Protein AF-0000000086526817 (afdb_homodimer)

Structure (mmCIF, N/CA/C/O backbone):
data_AF-0000000086526817-model_v1
#
loop_
_entity.id
_entity.type
_entity.pdbx_description
1 polymer 'Carboxymuconolactone decarboxylase family protein'
#
loop_
_atom_site.group_PDB
_atom_site.id
_atom_site.type_symbol
_atom_site.label_atom_id
_atom_site.label_alt_id
_atom_site.label_comp_id
_atom_site.label_asym_id
_atom_site.label_entity_id
_atom_site.label_seq_id
_atom_site.pdbx_PDB_ins_code
_atom_site.Cartn_x
_atom_site.Cartn_y
_atom_site.Cartn_z
_atom_site.occupancy
_atom_site.B_iso_or_equiv
_atom_site.auth_seq_id
_atom_site.auth_comp_id
_atom_site.auth_asym_id
_atom_site.auth_atom_id
_atom_site.pdbx_PDB_model_num
ATOM 1 N N . MET A 1 1 ? -21.297 15.023 10.656 1 62.31 1 MET A N 1
ATOM 2 C CA . MET A 1 1 ? -20.219 14.641 11.562 1 62.31 1 MET A CA 1
ATOM 3 C C . MET A 1 1 ? -20.406 15.281 12.93 1 62.31 1 MET A C 1
ATOM 5 O O . MET A 1 1 ? -20.609 16.484 13.031 1 62.31 1 MET A O 1
ATOM 9 N N . SER A 1 2 ? -20.422 14.391 13.906 1 74.38 2 SER A N 1
ATOM 10 C CA . SER A 1 2 ? -20.547 14.906 15.266 1 74.38 2 SER A CA 1
ATOM 11 C C . SER A 1 2 ? -19.297 15.688 15.672 1 74.38 2 SER A C 1
ATOM 13 O O . SER A 1 2 ? -18.25 15.57 15.039 1 74.38 2 SER A O 1
ATOM 15 N N . GLU A 1 3 ? -19.422 16.672 16.422 1 74.38 3 GLU A N 1
ATOM 16 C CA . GLU A 1 3 ? -18.297 17.391 17.016 1 74.38 3 GLU A CA 1
ATOM 17 C C . GLU A 1 3 ? -17.219 16.422 17.5 1 74.38 3 GLU A C 1
ATOM 19 O O . GLU A 1 3 ? -16.031 16.703 17.406 1 74.38 3 GLU A O 1
ATOM 24 N N . GLN A 1 4 ? -17.656 15.375 18 1 74.19 4 GLN A N 1
ATOM 25 C CA . GLN A 1 4 ? -16.734 14.367 18.516 1 74.19 4 GLN A CA 1
ATOM 26 C C . GLN A 1 4 ? -15.875 13.773 17.391 1 74.19 4 GLN A C 1
ATOM 28 O O . GLN A 1 4 ? -14.68 13.555 17.578 1 74.19 4 GLN A O 1
ATOM 33 N N . ASP A 1 5 ? -16.547 13.586 16.297 1 77.31 5 ASP A N 1
ATOM 34 C CA . ASP A 1 5 ? -15.828 13.039 15.156 1 77.31 5 ASP A CA 1
ATOM 35 C C . ASP A 1 5 ? -14.758 14.016 14.672 1 77.31 5 ASP A C 1
ATOM 37 O O . ASP A 1 5 ? -13.656 13.602 14.305 1 77.31 5 ASP A O 1
ATOM 41 N N . ARG A 1 6 ? -15.141 15.258 14.836 1 83 6 ARG A N 1
ATOM 42 C CA . ARG A 1 6 ? -14.195 16.297 14.414 1 83 6 ARG A CA 1
ATOM 43 C C . ARG A 1 6 ? -12.977 16.312 15.328 1 83 6 ARG A C 1
ATOM 45 O O . ARG A 1 6 ? -11.844 16.438 14.852 1 83 6 ARG A O 1
ATOM 52 N N . GLU A 1 7 ? -13.211 16.25 16.578 1 86.94 7 GLU A N 1
ATOM 53 C CA . GLU A 1 7 ? -12.117 16.266 17.547 1 86.94 7 GLU A CA 1
ATOM 54 C C . GLU A 1 7 ? -11.234 15.031 17.422 1 86.94 7 GLU A C 1
ATOM 56 O O . GLU A 1 7 ? -10.008 15.125 17.484 1 86.94 7 GLU A O 1
ATOM 61 N N . TYR A 1 8 ? -11.875 13.922 17.219 1 89.44 8 TYR A N 1
ATOM 62 C CA . TYR A 1 8 ? -11.117 12.68 17.062 1 89.44 8 TYR A CA 1
ATOM 63 C C . TYR A 1 8 ? -10.289 12.711 15.781 1 89.44 8 TYR A C 1
ATOM 65 O O . TYR A 1 8 ? -9.148 12.242 15.766 1 89.44 8 TYR A O 1
ATOM 73 N N . GLY A 1 9 ? -10.922 13.32 14.844 1 94 9 GLY A N 1
ATOM 74 C CA . GLY A 1 9 ? -10.211 13.438 13.586 1 94 9 GLY A CA 1
ATOM 75 C C . GLY A 1 9 ? -8.969 14.305 13.672 1 94 9 GLY A C 1
ATOM 76 O O . GLY A 1 9 ? -7.898 13.922 13.195 1 94 9 GLY A O 1
ATOM 77 N N . LYS A 1 10 ? -9.172 15.398 14.305 1 92 10 LYS A N 1
ATOM 78 C CA . LYS A 1 10 ? -8.039 16.297 14.484 1 92 10 LYS A CA 1
ATOM 79 C C . LYS A 1 10 ? -6.934 15.633 15.305 1 92 10 LYS A C 1
ATOM 81 O O . LYS A 1 10 ? -5.75 15.766 14.984 1 92 10 LYS A O 1
ATOM 86 N N . ALA A 1 11 ? -7.254 15 16.375 1 95.12 11 ALA A N 1
ATOM 87 C CA . ALA A 1 11 ? -6.285 14.328 17.25 1 95.12 11 ALA A CA 1
ATOM 88 C C . ALA A 1 11 ? -5.52 13.25 16.484 1 95.12 11 ALA A C 1
ATOM 90 O O . ALA A 1 11 ? -4.301 13.133 16.625 1 95.12 11 ALA A O 1
ATOM 91 N N . ARG A 1 12 ? -6.25 12.484 15.688 1 96.12 12 ARG A N 1
ATOM 92 C CA . ARG A 1 12 ? -5.617 11.438 14.891 1 96.12 12 ARG A CA 1
ATOM 93 C C . ARG A 1 12 ? -4.66 12.039 13.867 1 96.12 12 ARG A C 1
ATOM 95 O O . ARG A 1 12 ? -3.559 11.516 13.664 1 96.12 12 ARG A O 1
ATOM 102 N N . ARG A 1 13 ? -5.156 13.047 13.258 1 96.5 13 ARG A N 1
ATOM 103 C CA . ARG A 1 13 ? -4.312 13.719 12.273 1 96.5 13 ARG A CA 1
ATOM 104 C C . ARG A 1 13 ? -3.012 14.203 12.906 1 96.5 13 ARG A C 1
ATOM 106 O O . ARG A 1 13 ? -1.932 14 12.344 1 96.5 13 ARG A O 1
ATOM 113 N N . ILE A 1 14 ? -3.096 14.781 14.062 1 95.75 14 ILE A N 1
ATOM 114 C CA . ILE A 1 14 ? -1.924 15.273 14.781 1 95.75 14 ILE A CA 1
ATOM 115 C C . ILE A 1 14 ? -1.012 14.102 15.141 1 95.75 14 ILE A C 1
ATOM 117 O O . ILE A 1 14 ? 0.209 14.188 14.992 1 95.75 14 ILE A O 1
ATOM 121 N N . ASP A 1 15 ? -1.6 13.008 15.562 1 96.19 15 ASP A N 1
ATOM 122 C CA . ASP A 1 15 ? -0.825 11.828 15.938 1 96.19 15 ASP A CA 1
ATOM 123 C C . ASP A 1 15 ? -0.029 11.297 14.75 1 96.19 15 ASP A C 1
ATOM 125 O O . ASP A 1 15 ? 1.128 10.898 14.906 1 96.19 15 ASP A O 1
ATOM 129 N N . VAL A 1 16 ? -0.579 11.305 13.633 1 96.06 16 VAL A N 1
ATOM 130 C CA . VAL A 1 16 ? 0.025 10.688 12.453 1 96.06 16 VAL A CA 1
ATOM 131 C C . VAL A 1 16 ? 0.944 11.695 11.766 1 96.06 16 VAL A C 1
ATOM 133 O O . VAL A 1 16 ? 2.098 11.383 11.461 1 96.06 16 VAL A O 1
ATOM 136 N N . MET A 1 17 ? 0.468 12.898 11.578 1 95.38 17 MET A N 1
ATOM 137 C CA . MET A 1 17 ? 1.167 13.828 10.695 1 95.38 17 MET A CA 1
ATOM 138 C C . MET A 1 17 ? 2.08 14.75 11.492 1 95.38 17 MET A C 1
ATOM 140 O O . MET A 1 17 ? 2.947 15.414 10.93 1 95.38 17 MET A O 1
ATOM 144 N N . GLY A 1 18 ? 1.84 14.93 12.844 1 94.5 18 GLY A N 1
ATOM 145 C CA . GLY A 1 18 ? 2.592 15.852 13.688 1 94.5 18 GLY A CA 1
ATOM 146 C C . GLY A 1 18 ? 1.881 17.172 13.906 1 94.5 18 GLY A C 1
ATOM 147 O O . GLY A 1 18 ? 1.261 17.719 12.992 1 94.5 18 GLY A O 1
ATOM 148 N N . GLU A 1 19 ? 2.088 17.641 15.102 1 94.38 19 GLU A N 1
ATOM 149 C CA . GLU A 1 19 ? 1.361 18.828 15.523 1 94.38 19 GLU A CA 1
ATOM 150 C C . GLU A 1 19 ? 1.75 20.047 14.688 1 94.38 19 GLU A C 1
ATOM 152 O O . GLU A 1 19 ? 0.884 20.797 14.227 1 94.38 19 GLU A O 1
ATOM 157 N N . ALA A 1 20 ? 2.988 20.266 14.484 1 92.31 20 ALA A N 1
ATOM 158 C CA . ALA A 1 20 ? 3.469 21.438 13.75 1 92.31 20 ALA A CA 1
ATOM 159 C C . ALA A 1 20 ? 2.938 21.438 12.32 1 92.31 20 ALA A C 1
ATOM 161 O O . ALA A 1 20 ? 2.518 22.484 11.82 1 92.31 20 ALA A O 1
ATOM 162 N N . PHE A 1 21 ? 2.969 20.344 11.75 1 89.81 21 PHE A N 1
ATOM 163 C CA . PHE A 1 21 ? 2.463 20.219 10.391 1 89.81 21 PHE A CA 1
ATOM 164 C C . PHE A 1 21 ? 0.98 20.562 10.328 1 89.81 21 PHE A C 1
ATOM 166 O O . PHE A 1 21 ? 0.551 21.328 9.461 1 89.81 21 PHE A O 1
ATOM 173 N N . VAL A 1 22 ? 0.19 19.969 11.234 1 92.44 22 VAL A N 1
ATOM 174 C CA . VAL A 1 22 ? -1.255 20.172 11.227 1 92.44 22 VAL A CA 1
ATOM 175 C C . VAL A 1 22 ? -1.566 21.656 11.477 1 92.44 22 VAL A C 1
ATOM 177 O O . VAL A 1 22 ? -2.449 22.219 10.836 1 92.44 22 VAL A O 1
ATOM 180 N N . GLU A 1 23 ? -0.875 22.25 12.352 1 91.88 23 GLU A N 1
ATOM 181 C CA . GLU A 1 23 ? -1.064 23.672 12.633 1 91.88 23 GLU A CA 1
ATOM 182 C C . GLU A 1 23 ? -0.807 24.516 11.391 1 91.88 23 GLU A C 1
ATOM 184 O O . GLU A 1 23 ? -1.552 25.469 11.109 1 91.88 23 GLU A O 1
ATOM 189 N N . ARG A 1 24 ? 0.188 24.234 10.75 1 89.75 24 ARG A N 1
ATOM 190 C CA . ARG A 1 24 ? 0.519 24.969 9.531 1 89.75 24 ARG A CA 1
ATOM 191 C C . ARG A 1 24 ? -0.555 24.781 8.469 1 89.75 24 ARG A C 1
ATOM 193 O O . ARG A 1 24 ? -0.912 25.719 7.762 1 89.75 24 ARG A O 1
ATOM 200 N N . ALA A 1 25 ? -0.968 23.547 8.328 1 87.06 25 ALA A N 1
ATOM 201 C CA . ALA A 1 25 ? -1.981 23.219 7.324 1 87.06 25 ALA A CA 1
ATOM 202 C C . ALA A 1 25 ? -3.289 23.953 7.613 1 87.06 25 ALA A C 1
ATOM 204 O O . ALA A 1 25 ? -4.031 24.297 6.688 1 87.06 25 ALA A O 1
ATOM 205 N N . MET A 1 26 ? -3.477 24.188 8.844 1 89.94 26 MET A N 1
ATOM 206 C CA . MET A 1 26 ? -4.754 24.766 9.25 1 89.94 26 MET A CA 1
ATOM 207 C C . MET A 1 26 ? -4.645 26.281 9.383 1 89.94 26 MET A C 1
ATOM 209 O O . MET A 1 26 ? -5.656 26.969 9.453 1 89.94 26 MET A O 1
ATOM 213 N N . ARG A 1 27 ? -3.332 26.516 9.172 1 84.94 27 ARG A N 1
ATOM 214 C CA . ARG A 1 27 ? -3.08 27.938 9.328 1 84.94 27 ARG A CA 1
ATOM 215 C C . ARG A 1 27 ? -3.428 28.703 8.055 1 84.94 27 ARG A C 1
ATOM 217 O O . ARG A 1 27 ? -3.139 28.234 6.949 1 84.94 27 ARG A O 1
ATOM 224 N N . ASP A 1 28 ? -4.211 29.672 8.078 1 85 28 ASP A N 1
ATOM 225 C CA . ASP A 1 28 ? -4.496 30.656 7.035 1 85 28 ASP A CA 1
ATOM 226 C C . ASP A 1 28 ? -5.426 30.078 5.973 1 85 28 ASP A C 1
ATOM 228 O O . ASP A 1 28 ? -5.277 30.359 4.785 1 85 28 ASP A O 1
ATOM 232 N N . LEU A 1 29 ? -6.062 29.141 6.426 1 90.44 29 LEU A N 1
ATOM 233 C CA . LEU A 1 29 ? -7.09 28.656 5.508 1 90.44 29 LEU A CA 1
ATOM 234 C C . LEU A 1 29 ? -7.988 29.797 5.051 1 90.44 29 LEU A C 1
ATOM 236 O O . LEU A 1 29 ? -8.273 30.719 5.824 1 90.44 29 LEU A O 1
ATOM 240 N N . ASP A 1 30 ? -8.336 29.703 3.736 1 93.62 30 ASP A N 1
ATOM 241 C CA . ASP A 1 30 ? -9.281 30.672 3.193 1 93.62 30 ASP A CA 1
ATOM 242 C C . ASP A 1 30 ? -10.539 29.984 2.668 1 93.62 30 ASP A C 1
ATOM 244 O O . ASP A 1 30 ? -10.711 28.781 2.855 1 93.62 30 ASP A O 1
ATOM 248 N N . GLY A 1 31 ? -11.414 30.844 2.107 1 93.88 31 GLY A N 1
ATOM 249 C CA . GLY A 1 31 ? -12.695 30.328 1.665 1 93.88 31 GLY A CA 1
ATOM 250 C C . GLY A 1 31 ? -12.578 29.297 0.564 1 93.88 31 GLY A C 1
ATOM 251 O O . GLY A 1 31 ? -13.508 28.516 0.332 1 93.88 31 GLY A O 1
ATOM 252 N N . PHE A 1 32 ? -11.5 29.359 -0.079 1 95.44 32 PHE A N 1
ATOM 253 C CA . PHE A 1 32 ? -11.273 28.391 -1.145 1 95.44 32 PHE A CA 1
ATOM 254 C C . PHE A 1 32 ? -10.734 27.078 -0.58 1 95.44 32 PHE A C 1
ATOM 256 O O . PHE A 1 32 ? -11.195 26 -0.957 1 95.44 32 PHE A O 1
ATOM 263 N N . SER A 1 33 ? -9.797 27.109 0.318 1 94.19 33 SER A N 1
ATOM 264 C CA . SER A 1 33 ? -9.102 25.922 0.798 1 94.19 33 SER A CA 1
ATOM 265 C C . SER A 1 33 ? -9.797 25.328 2.018 1 94.19 33 SER A C 1
ATOM 267 O O . SER A 1 33 ? -9.656 24.125 2.295 1 94.19 33 SER A O 1
ATOM 269 N N . ARG A 1 34 ? -10.492 25.969 2.701 1 94.62 34 ARG A N 1
ATOM 270 C CA . ARG A 1 34 ? -11.094 25.547 3.963 1 94.62 34 ARG A CA 1
ATOM 271 C C . ARG A 1 34 ? -12.031 24.359 3.752 1 94.62 34 ARG A C 1
ATOM 273 O O . ARG A 1 34 ? -11.992 23.391 4.504 1 94.62 34 ARG A O 1
ATOM 280 N N . PRO A 1 35 ? -12.875 24.422 2.734 1 94.12 35 PRO A N 1
ATOM 281 C CA . PRO A 1 35 ? -13.781 23.297 2.564 1 94.12 35 PRO A CA 1
ATOM 282 C C . PRO A 1 35 ? -13.039 21.969 2.371 1 94.12 35 PRO A C 1
ATOM 284 O O . PRO A 1 35 ? -13.484 20.938 2.863 1 94.12 35 PRO A O 1
ATOM 287 N N . LEU A 1 36 ? -11.93 22 1.661 1 94.69 36 LEU A N 1
ATOM 288 C CA . LEU A 1 36 ? -11.156 20.781 1.46 1 94.69 36 LEU A CA 1
ATOM 289 C C . LEU A 1 36 ? -10.594 20.266 2.781 1 94.69 36 LEU A C 1
ATOM 291 O O . LEU A 1 36 ? -10.711 19.078 3.094 1 94.69 36 LEU A O 1
ATOM 295 N N . GLN A 1 37 ? -9.992 21.094 3.459 1 93.69 37 GLN A N 1
ATOM 296 C CA . GLN A 1 37 ? -9.391 20.688 4.727 1 93.69 37 GLN A CA 1
ATOM 297 C C . GLN A 1 37 ? -10.453 20.172 5.695 1 93.69 37 GLN A C 1
ATOM 299 O O . GLN A 1 37 ? -10.227 19.203 6.418 1 93.69 37 GLN A O 1
ATOM 304 N N . ASN A 1 38 ? -11.586 20.781 5.676 1 92.25 38 ASN A N 1
ATOM 305 C CA . ASN A 1 38 ? -12.703 20.312 6.484 1 92.25 38 ASN A CA 1
ATOM 306 C C . ASN A 1 38 ? -13.141 18.906 6.059 1 92.25 38 ASN A C 1
ATOM 308 O O . ASN A 1 38 ? -13.406 18.047 6.902 1 92.25 38 ASN A O 1
ATOM 312 N N . TRP A 1 39 ? -13.234 18.781 4.848 1 93.06 39 TRP A N 1
ATOM 313 C CA . TRP A 1 39 ? -13.609 17.484 4.305 1 93.06 39 TRP A CA 1
ATOM 314 C C . TRP A 1 39 ? -12.602 16.406 4.703 1 93.06 39 TRP A C 1
ATOM 316 O O . TRP A 1 39 ? -12.984 15.328 5.164 1 93.06 39 TRP A O 1
ATOM 326 N N . LEU A 1 40 ? -11.328 16.656 4.551 1 94.25 40 LEU A N 1
ATOM 327 C CA . LEU A 1 40 ? -10.273 15.719 4.918 1 94.25 40 LEU A CA 1
ATOM 328 C C . LEU A 1 40 ? -10.359 15.367 6.398 1 94.25 40 LEU A C 1
ATOM 330 O O . LEU A 1 40 ? -10.273 14.188 6.766 1 94.25 40 LEU A O 1
ATOM 334 N N . ASN A 1 41 ? -10.5 16.312 7.184 1 92.44 41 ASN A N 1
ATOM 335 C CA . ASN A 1 41 ? -10.578 16.078 8.625 1 92.44 41 ASN A CA 1
ATOM 336 C C . ASN A 1 41 ? -11.742 15.172 8.984 1 92.44 41 ASN A C 1
ATOM 338 O O . ASN A 1 41 ? -11.609 14.281 9.828 1 92.44 41 ASN A O 1
ATOM 342 N N . GLU A 1 42 ? -12.758 15.422 8.32 1 92.06 42 GLU A N 1
ATOM 343 C CA . GLU A 1 42 ? -13.969 14.664 8.633 1 92.06 42 GLU A CA 1
ATOM 344 C C . GLU A 1 42 ? -13.922 13.266 8.023 1 92.06 42 GLU A C 1
ATOM 346 O O . GLU A 1 42 ? -14.18 12.273 8.703 1 92.06 42 GLU A O 1
ATOM 351 N N . HIS A 1 43 ? -13.562 13.188 6.758 1 91.62 43 HIS A N 1
ATOM 352 C CA . HIS A 1 43 ? -13.82 11.961 6.012 1 91.62 43 HIS A CA 1
ATOM 353 C C . HIS A 1 43 ? -12.562 11.109 5.902 1 91.62 43 HIS A C 1
ATOM 355 O O . HIS A 1 43 ? -12.641 9.906 5.637 1 91.62 43 HIS A O 1
ATOM 361 N N . ALA A 1 44 ? -11.438 11.672 6.113 1 95.5 44 ALA A N 1
ATOM 362 C CA . ALA A 1 44 ? -10.211 10.883 6.148 1 95.5 44 ALA A CA 1
ATOM 363 C C . ALA A 1 44 ? -9.773 10.609 7.586 1 95.5 44 ALA A C 1
ATOM 365 O O . ALA A 1 44 ? -9.875 9.477 8.062 1 95.5 44 ALA A O 1
ATOM 366 N N . TRP A 1 45 ? -9.539 11.68 8.281 1 96.5 45 TRP A N 1
ATOM 367 C CA . TRP A 1 45 ? -8.938 11.562 9.602 1 96.5 45 TRP A CA 1
ATOM 368 C C . TRP A 1 45 ? -9.977 11.195 10.648 1 96.5 45 TRP A C 1
ATOM 370 O O . TRP A 1 45 ? -9.68 10.484 11.609 1 96.5 45 TRP A O 1
ATOM 380 N N . GLY A 1 46 ? -11.172 11.609 10.484 1 94.5 46 GLY A N 1
ATOM 381 C CA . GLY A 1 46 ? -12.25 11.32 11.414 1 94.5 46 GLY A CA 1
ATOM 382 C C . GLY A 1 46 ? -13 10.047 11.078 1 94.5 46 GLY A C 1
ATOM 383 O O . GLY A 1 46 ? -13.914 9.648 11.805 1 94.5 46 GLY A O 1
ATOM 384 N N . SER A 1 47 ? -12.648 9.359 9.992 1 93.62 47 SER A N 1
ATOM 385 C CA . SER A 1 47 ? -13.367 8.172 9.547 1 93.62 47 SER A CA 1
ATOM 386 C C . SER A 1 47 ? -12.414 7.008 9.305 1 93.62 47 SER A C 1
ATOM 388 O O . SER A 1 47 ? -12.047 6.289 10.234 1 93.62 47 SER A O 1
ATOM 390 N N . THR A 1 48 ? -11.812 6.914 8.086 1 94.31 48 THR A N 1
ATOM 391 C CA . THR A 1 48 ? -11.031 5.734 7.727 1 94.31 48 THR A CA 1
ATOM 392 C C . THR A 1 48 ? -9.805 5.602 8.625 1 94.31 48 THR A C 1
ATOM 394 O O . THR A 1 48 ? -9.438 4.492 9.016 1 94.31 48 THR A O 1
ATOM 397 N N . TRP A 1 49 ? -9.188 6.621 8.992 1 97.19 49 TRP A N 1
ATOM 398 C CA . TRP A 1 49 ? -7.984 6.594 9.82 1 97.19 49 TRP A CA 1
ATOM 399 C C . TRP A 1 49 ? -8.328 6.227 11.266 1 97.19 49 TRP A C 1
ATOM 401 O O . TRP A 1 49 ? -7.43 5.973 12.07 1 97.19 49 TRP A O 1
ATOM 411 N N . GLN A 1 50 ? -9.609 6.152 11.586 1 95 50 GLN A N 1
ATOM 412 C CA . GLN A 1 50 ? -10.047 5.785 12.93 1 95 50 GLN A CA 1
ATOM 413 C C . GLN A 1 50 ? -10.398 4.301 13.008 1 95 50 GLN A C 1
ATOM 415 O O . GLN A 1 50 ? -10.57 3.752 14.094 1 95 50 GLN A O 1
ATOM 420 N N . ARG A 1 51 ? -10.555 3.729 11.891 1 94.5 51 ARG A N 1
ATOM 421 C CA . ARG A 1 51 ? -11.031 2.35 11.859 1 94.5 51 ARG A CA 1
ATOM 422 C C . ARG A 1 51 ? -9.969 1.39 12.383 1 94.5 51 ARG A C 1
ATOM 424 O O . ARG A 1 51 ? -8.773 1.608 12.18 1 94.5 51 ARG A O 1
ATOM 431 N N . GLY A 1 52 ? -10.477 0.348 12.945 1 94.56 52 GLY A N 1
ATOM 432 C CA . GLY A 1 52 ? -9.594 -0.745 13.32 1 94.56 52 GLY A CA 1
ATOM 433 C C . GLY A 1 52 ? -9.375 -1.751 12.211 1 94.56 52 GLY A C 1
ATOM 434 O O . GLY A 1 52 ? -9.57 -1.435 11.031 1 94.56 52 GLY A O 1
ATOM 435 N N . GLY A 1 53 ? -8.891 -3.01 12.602 1 94.94 53 GLY A N 1
ATOM 436 C CA . GLY A 1 53 ? -8.633 -4.059 11.633 1 94.94 53 GLY A CA 1
ATOM 437 C C . GLY A 1 53 ? -7.176 -4.145 11.219 1 94.94 53 GLY A C 1
ATOM 438 O O . GLY A 1 53 ? -6.652 -5.242 11 1 94.94 53 GLY A O 1
ATOM 439 N N . ILE A 1 54 ? -6.617 -2.947 11.008 1 96.5 54 ILE A N 1
ATOM 440 C CA . ILE A 1 54 ? -5.168 -2.889 10.859 1 96.5 54 ILE A CA 1
ATOM 441 C C . ILE A 1 54 ? -4.594 -1.818 11.781 1 96.5 54 ILE A C 1
ATOM 443 O O . ILE A 1 54 ? -5.262 -0.825 12.078 1 96.5 54 ILE A O 1
ATOM 447 N N . ASP A 1 55 ? -3.408 -2.078 12.273 1 97.69 55 ASP A N 1
ATOM 448 C CA . ASP A 1 55 ? -2.789 -1.097 13.156 1 97.69 55 ASP A CA 1
ATOM 449 C C . ASP A 1 55 ? -2.291 0.113 12.375 1 97.69 55 ASP A C 1
ATOM 451 O O . ASP A 1 55 ? -2.234 0.08 11.141 1 97.69 55 ASP A O 1
ATOM 455 N N . LEU A 1 56 ? -1.905 1.162 13.07 1 98.19 56 LEU A N 1
ATOM 456 C CA . LEU A 1 56 ? -1.544 2.426 12.438 1 98.19 56 LEU A CA 1
ATOM 457 C C . LEU A 1 56 ? -0.263 2.281 11.625 1 98.19 56 LEU A C 1
ATOM 459 O O . LEU A 1 56 ? -0.106 2.928 10.586 1 98.19 56 LEU A O 1
ATOM 463 N N . LYS A 1 57 ? 0.673 1.486 12.117 1 98.56 57 LYS A N 1
ATOM 464 C CA . LYS A 1 57 ? 1.914 1.278 11.375 1 98.56 57 LYS A CA 1
ATOM 465 C C . LYS A 1 57 ? 1.642 0.657 10.008 1 98.56 57 LYS A C 1
ATOM 467 O O . LYS A 1 57 ? 2.111 1.162 8.984 1 98.56 57 LYS A O 1
ATOM 472 N N . THR A 1 58 ? 0.821 -0.406 9.992 1 98.69 58 THR A N 1
ATOM 473 C CA . THR A 1 58 ? 0.475 -1.077 8.742 1 98.69 58 THR A CA 1
ATOM 474 C C . THR A 1 58 ? -0.318 -0.146 7.828 1 98.69 58 THR A C 1
ATOM 476 O O . THR A 1 58 ? -0.075 -0.097 6.621 1 98.69 58 THR A O 1
ATOM 479 N N . ARG A 1 59 ? -1.228 0.601 8.422 1 98.75 59 ARG A N 1
ATOM 480 C CA . ARG A 1 59 ? -2.008 1.549 7.633 1 98.75 59 ARG A CA 1
ATOM 481 C C . ARG A 1 59 ? -1.107 2.588 6.973 1 98.75 59 ARG A C 1
ATOM 483 O O . ARG A 1 59 ? -1.283 2.912 5.797 1 98.75 59 ARG A O 1
ATOM 490 N N . SER A 1 60 ? -0.151 3.08 7.684 1 98.88 60 SER A N 1
ATOM 491 C CA . SER A 1 60 ? 0.786 4.062 7.148 1 98.88 60 SER A CA 1
ATOM 492 C C . SER A 1 60 ? 1.645 3.455 6.043 1 98.88 60 SER A C 1
ATOM 494 O O . SER A 1 60 ? 1.897 4.102 5.02 1 98.88 60 SER A O 1
ATOM 496 N N . LEU A 1 61 ? 2.094 2.227 6.266 1 98.88 61 LEU A N 1
ATOM 497 C CA . LEU A 1 61 ? 2.9 1.573 5.242 1 98.88 61 LEU A CA 1
ATOM 498 C C . LEU A 1 61 ? 2.096 1.378 3.961 1 98.88 61 LEU A C 1
ATOM 500 O O . LEU A 1 61 ? 2.607 1.601 2.861 1 98.88 61 LEU A O 1
ATOM 504 N N . CYS A 1 62 ? 0.849 0.993 4.066 1 98.88 62 CYS A N 1
ATOM 505 C CA . CYS A 1 62 ? -0.025 0.855 2.908 1 98.88 62 CYS A CA 1
ATOM 506 C C . CYS A 1 62 ? -0.243 2.201 2.227 1 98.88 62 CYS A C 1
ATOM 508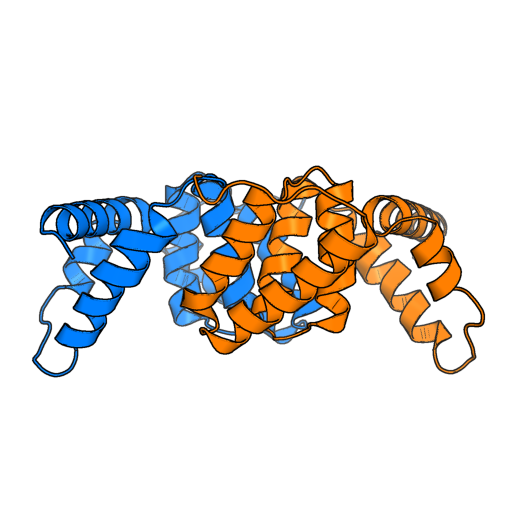 O O . CYS A 1 62 ? -0.318 2.275 1 1 98.88 62 CYS A O 1
ATOM 510 N N . THR A 1 63 ? -0.385 3.271 3.014 1 98.88 63 THR A N 1
ATOM 511 C CA . THR A 1 63 ? -0.523 4.613 2.459 1 98.88 63 THR A CA 1
ATOM 512 C C . THR A 1 63 ? 0.702 4.984 1.628 1 98.88 63 THR A C 1
ATOM 514 O O . THR A 1 63 ? 0.571 5.441 0.49 1 98.88 63 THR A O 1
ATOM 517 N N . CYS A 1 64 ? 1.874 4.703 2.203 1 98.94 64 CYS A N 1
ATOM 518 C CA . CYS A 1 64 ? 3.109 4.984 1.479 1 98.94 64 CYS A CA 1
ATOM 519 C C . CYS A 1 64 ? 3.178 4.18 0.184 1 98.94 64 CYS A C 1
ATOM 521 O O . CYS A 1 64 ? 3.602 4.699 -0.85 1 98.94 64 CYS A O 1
ATOM 523 N N . ALA A 1 65 ? 2.76 2.939 0.266 1 98.94 65 ALA A N 1
ATOM 524 C CA . ALA A 1 65 ? 2.736 2.082 -0.917 1 98.94 65 ALA A CA 1
ATOM 525 C C . ALA A 1 65 ? 1.848 2.678 -2.008 1 98.94 65 ALA A C 1
ATOM 527 O O . ALA A 1 65 ? 2.25 2.756 -3.17 1 98.94 65 ALA A O 1
ATOM 528 N N . MET A 1 66 ? 0.664 3.117 -1.656 1 98.88 66 MET A N 1
ATOM 529 C CA . MET A 1 66 ? -0.267 3.691 -2.625 1 98.88 66 MET A CA 1
ATOM 530 C C . MET A 1 66 ? 0.302 4.969 -3.234 1 98.88 66 MET A C 1
ATOM 532 O O . MET A 1 66 ? 0.252 5.156 -4.449 1 98.88 66 MET A O 1
ATOM 536 N N . LEU A 1 67 ? 0.826 5.809 -2.412 1 98.88 67 LEU A N 1
ATOM 537 C CA . LEU A 1 67 ? 1.32 7.105 -2.869 1 98.88 67 LEU A CA 1
ATOM 538 C C . LEU A 1 67 ? 2.533 6.934 -3.775 1 98.88 67 LEU A C 1
ATOM 540 O O . LEU A 1 67 ? 2.688 7.664 -4.758 1 98.88 67 LEU A O 1
ATOM 544 N N . ALA A 1 68 ? 3.395 5.984 -3.432 1 98.88 68 ALA A N 1
ATOM 545 C CA . ALA A 1 68 ? 4.523 5.676 -4.305 1 98.88 68 ALA A CA 1
ATOM 546 C C . ALA A 1 68 ? 4.047 5.176 -5.668 1 98.88 68 ALA A C 1
ATOM 548 O O . ALA A 1 68 ? 4.523 5.637 -6.707 1 98.88 68 ALA A O 1
ATOM 549 N N . ALA A 1 69 ? 3.131 4.289 -5.641 1 98.75 69 ALA A N 1
ATOM 550 C CA . ALA A 1 69 ? 2.627 3.695 -6.875 1 98.75 69 ALA A CA 1
ATOM 551 C C . ALA A 1 69 ? 1.959 4.746 -7.758 1 98.75 69 ALA A C 1
ATOM 553 O O . ALA A 1 69 ? 2.039 4.68 -8.984 1 98.75 69 ALA A O 1
ATOM 554 N N . LEU A 1 70 ? 1.337 5.727 -7.156 1 98.56 70 LEU A N 1
ATOM 555 C CA . LEU A 1 70 ? 0.582 6.754 -7.871 1 98.56 70 LEU A CA 1
ATOM 556 C C . LEU A 1 70 ? 1.484 7.918 -8.266 1 98.56 70 LEU A C 1
ATOM 558 O O . LEU A 1 70 ? 1.058 8.828 -8.977 1 98.56 70 LEU A O 1
ATOM 562 N N . GLY A 1 71 ? 2.68 7.977 -7.742 1 98.19 71 GLY A N 1
ATOM 563 C CA . GLY A 1 71 ? 3.617 9.047 -8.047 1 98.19 71 GLY A CA 1
ATOM 564 C C . GLY A 1 71 ? 3.287 10.344 -7.34 1 98.19 71 GLY A C 1
ATOM 565 O O . GLY A 1 71 ? 3.48 11.43 -7.898 1 98.19 71 GLY A O 1
ATOM 566 N N . ARG A 1 72 ? 2.697 10.258 -6.152 1 98.25 72 ARG A N 1
ATOM 567 C CA . ARG A 1 72 ? 2.348 11.445 -5.371 1 98.25 72 ARG A CA 1
ATOM 568 C C . ARG A 1 72 ? 3.473 11.82 -4.418 1 98.25 72 ARG A C 1
ATOM 570 O O . ARG A 1 72 ? 3.307 11.758 -3.197 1 98.25 72 ARG A O 1
ATOM 577 N N . SER A 1 73 ? 4.504 12.414 -4.945 1 97.88 73 SER A N 1
ATOM 578 C CA . SER A 1 73 ? 5.762 12.594 -4.23 1 97.88 73 SER A CA 1
ATOM 579 C C . SER A 1 73 ? 5.609 13.602 -3.094 1 97.88 73 SER A C 1
ATOM 581 O O . SER A 1 73 ? 6.129 13.383 -1.996 1 97.88 73 SER A O 1
ATOM 583 N N . THR A 1 74 ? 4.949 14.648 -3.342 1 96.69 74 THR A N 1
ATOM 584 C CA . THR A 1 74 ? 4.789 15.672 -2.314 1 96.69 74 THR A CA 1
ATOM 585 C C . THR A 1 74 ? 4.008 15.125 -1.123 1 96.69 74 THR A C 1
ATOM 587 O O . THR A 1 74 ? 4.414 15.297 0.027 1 96.69 74 THR A O 1
ATOM 590 N N . GLU A 1 75 ? 2.893 14.438 -1.404 1 97.75 75 GLU A N 1
ATOM 591 C CA . GLU A 1 75 ? 2.094 13.836 -0.345 1 97.75 75 GLU A CA 1
ATOM 592 C C . GLU A 1 75 ? 2.863 12.719 0.355 1 97.75 75 GLU A C 1
ATOM 594 O O . GLU A 1 75 ? 2.736 12.531 1.567 1 97.75 75 GLU A O 1
ATOM 599 N N . LEU A 1 76 ? 3.662 11.977 -0.417 1 98.69 76 LEU A N 1
ATOM 600 C CA . LEU A 1 76 ? 4.422 10.859 0.139 1 98.69 76 LEU A CA 1
ATOM 601 C C . LEU A 1 76 ? 5.359 11.336 1.243 1 98.69 76 LEU A C 1
ATOM 603 O O . LEU A 1 76 ? 5.523 10.656 2.258 1 98.69 76 LEU A O 1
ATOM 607 N N . LYS A 1 77 ? 5.945 12.516 1.108 1 98.19 77 LYS A N 1
ATOM 608 C CA . LYS A 1 77 ? 6.852 13.023 2.131 1 98.19 77 LYS A CA 1
ATOM 609 C C . LYS A 1 77 ? 6.156 13.125 3.486 1 98.19 77 LYS A C 1
ATOM 611 O O . LYS A 1 77 ? 6.688 12.656 4.496 1 98.19 77 LYS A O 1
ATOM 616 N N . GLY A 1 78 ? 4.98 13.688 3.533 1 97.44 78 GLY A N 1
ATOM 617 C CA . GLY A 1 78 ? 4.223 13.773 4.773 1 97.44 78 GLY A CA 1
ATOM 618 C C . GLY A 1 78 ? 3.887 12.414 5.359 1 97.44 78 GLY A C 1
ATOM 619 O O . GLY A 1 78 ? 3.941 12.234 6.578 1 97.44 78 GLY A O 1
ATOM 620 N N . HIS A 1 79 ? 3.604 11.477 4.551 1 98.69 79 HIS A N 1
ATOM 621 C CA . HIS A 1 79 ? 3.162 10.18 5.047 1 98.69 79 HIS A CA 1
ATOM 622 C C . HIS A 1 79 ? 4.352 9.297 5.398 1 98.69 79 HIS A C 1
ATOM 624 O O . HIS A 1 79 ? 4.211 8.32 6.145 1 98.69 79 HIS A O 1
ATOM 630 N N . VAL A 1 80 ? 5.539 9.578 4.852 1 98.69 80 VAL A N 1
ATOM 631 C CA . VAL A 1 80 ? 6.75 8.953 5.379 1 98.69 80 VAL A CA 1
ATOM 632 C C . VAL A 1 80 ? 6.949 9.367 6.836 1 98.69 80 VAL A C 1
ATOM 634 O O . VAL A 1 80 ? 7.191 8.523 7.699 1 98.69 80 VAL A O 1
ATOM 637 N N . ARG A 1 81 ? 6.809 10.664 7.145 1 98.19 81 ARG A N 1
ATOM 638 C CA . ARG A 1 81 ? 6.863 11.133 8.523 1 98.19 81 ARG A CA 1
ATOM 639 C C . ARG A 1 81 ? 5.785 10.461 9.375 1 98.19 81 ARG A C 1
ATOM 641 O O . ARG A 1 81 ? 6.043 10.047 10.508 1 98.19 81 ARG A O 1
ATOM 648 N N . GLY A 1 82 ? 4.605 10.391 8.812 1 98.25 82 GLY A N 1
ATOM 649 C CA . GLY A 1 82 ? 3.51 9.734 9.508 1 98.25 82 GLY A CA 1
ATOM 650 C C . GLY A 1 82 ? 3.797 8.281 9.836 1 98.25 82 GLY A C 1
ATOM 651 O O . GLY A 1 82 ? 3.477 7.82 10.938 1 98.25 82 GLY A O 1
ATOM 652 N N . ALA A 1 83 ? 4.391 7.574 8.859 1 98.75 83 ALA A N 1
ATOM 653 C CA . ALA A 1 83 ? 4.75 6.176 9.086 1 98.75 83 ALA A CA 1
ATOM 654 C C . ALA A 1 83 ? 5.758 6.051 10.227 1 98.75 83 ALA A C 1
ATOM 656 O O . ALA A 1 83 ? 5.637 5.164 11.078 1 98.75 83 ALA A O 1
ATOM 657 N N . LEU A 1 84 ? 6.73 6.918 10.242 1 98.44 84 LEU A N 1
ATOM 658 C CA . LEU A 1 84 ? 7.715 6.938 11.32 1 98.44 84 LEU A CA 1
ATOM 659 C C . LEU A 1 84 ? 7.043 7.219 12.656 1 98.44 84 LEU A C 1
ATOM 661 O O . LEU A 1 84 ? 7.316 6.539 13.648 1 98.44 84 LEU A O 1
ATOM 665 N N . ASN A 1 85 ? 6.133 8.156 12.727 1 97.88 85 ASN A N 1
ATOM 666 C CA . ASN A 1 85 ? 5.406 8.5 13.945 1 97.88 85 ASN A CA 1
ATOM 667 C C . ASN A 1 85 ? 4.574 7.324 14.453 1 97.88 85 ASN A C 1
ATOM 669 O O . ASN A 1 85 ? 4.375 7.172 15.656 1 97.88 85 ASN A O 1
ATOM 673 N N . ASN A 1 86 ? 4.184 6.484 13.5 1 98.19 86 ASN A N 1
ATOM 674 C CA . ASN A 1 86 ? 3.34 5.348 13.852 1 98.19 86 ASN A CA 1
ATOM 675 C C . ASN A 1 86 ? 4.172 4.098 14.133 1 98.19 86 ASN A C 1
ATOM 677 O O . ASN A 1 86 ? 3.629 3 14.266 1 98.19 86 ASN A O 1
ATOM 681 N N . GLY A 1 87 ? 5.512 4.242 14.102 1 98.06 87 GLY A N 1
ATOM 682 C CA . GLY A 1 87 ? 6.355 3.162 14.586 1 98.06 87 GLY A CA 1
ATOM 683 C C . GLY A 1 87 ? 7.051 2.4 13.477 1 98.06 87 GLY A C 1
ATOM 684 O O . GLY A 1 87 ? 7.781 1.44 13.734 1 98.06 87 GLY A O 1
ATOM 685 N N . ALA A 1 88 ? 6.805 2.756 12.258 1 98.31 88 ALA A N 1
ATOM 686 C CA . ALA A 1 88 ? 7.531 2.098 11.172 1 98.31 88 ALA A CA 1
ATOM 687 C C . ALA A 1 88 ? 9.016 2.436 11.227 1 98.31 88 ALA A C 1
ATOM 689 O O . ALA A 1 88 ? 9.391 3.574 11.516 1 98.31 88 ALA A O 1
ATOM 690 N N . SER A 1 89 ? 9.859 1.451 10.93 1 97.94 89 SER A N 1
ATOM 691 C CA . SER A 1 89 ? 11.297 1.705 10.812 1 97.94 89 SER A CA 1
ATOM 692 C C . SER A 1 89 ? 11.656 2.184 9.406 1 97.94 89 SER A C 1
ATOM 694 O O . SER A 1 89 ? 10.883 1.997 8.469 1 97.94 89 SER A O 1
ATOM 696 N N . LEU A 1 90 ? 12.852 2.746 9.281 1 97.94 90 LEU A N 1
ATOM 697 C CA . LEU A 1 90 ? 13.336 3.148 7.969 1 97.94 90 LEU A CA 1
ATOM 698 C C . LEU A 1 90 ? 13.469 1.943 7.047 1 97.94 90 LEU A C 1
ATOM 700 O O . LEU A 1 90 ? 13.25 2.051 5.836 1 97.94 90 LEU A O 1
ATOM 704 N N . VAL A 1 91 ? 13.828 0.821 7.609 1 98.12 91 VAL A N 1
ATOM 705 C CA . VAL A 1 91 ? 13.969 -0.394 6.812 1 98.12 91 VAL A CA 1
ATOM 706 C C . VAL A 1 91 ? 12.609 -0.82 6.27 1 98.12 9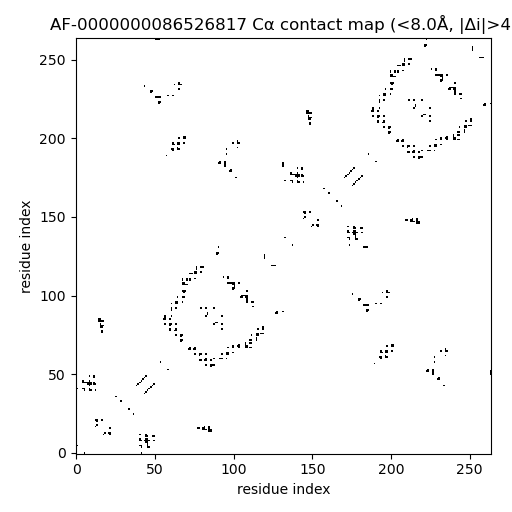1 VAL A C 1
ATOM 708 O O . VAL A 1 91 ? 12.492 -1.188 5.098 1 98.12 91 VAL A O 1
ATOM 711 N N . GLU A 1 92 ? 11.578 -0.78 7.094 1 98.31 92 GLU A N 1
ATOM 712 C CA . GLU A 1 92 ? 10.234 -1.136 6.633 1 98.31 92 GLU A CA 1
ATOM 713 C C . GLU A 1 92 ? 9.773 -0.211 5.508 1 98.31 92 GLU A C 1
ATOM 715 O O . GLU A 1 92 ? 9.25 -0.672 4.496 1 98.31 92 GLU A O 1
ATOM 720 N N . ILE A 1 93 ? 9.977 1.078 5.691 1 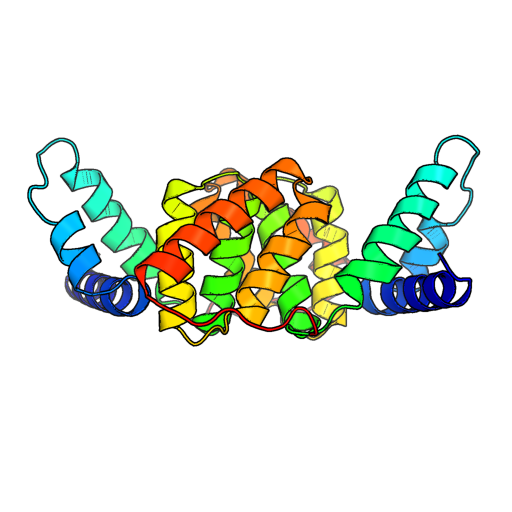98.75 93 ILE A N 1
ATOM 721 C CA . ILE A 1 93 ? 9.594 2.055 4.676 1 98.75 93 ILE A CA 1
ATOM 722 C C . ILE A 1 93 ? 10.391 1.811 3.396 1 98.75 93 ILE A C 1
ATOM 724 O O . ILE A 1 93 ? 9.828 1.801 2.299 1 98.75 93 ILE A O 1
ATOM 728 N N . ARG A 1 94 ? 11.688 1.576 3.496 1 98.44 94 ARG A N 1
ATOM 729 C CA . ARG A 1 94 ? 12.547 1.281 2.357 1 98.44 94 ARG A CA 1
ATOM 730 C C . ARG A 1 94 ? 12.031 0.077 1.577 1 98.44 94 ARG A C 1
ATOM 732 O O . ARG A 1 94 ? 11.938 0.12 0.348 1 98.44 94 ARG A O 1
ATOM 739 N N . GLU A 1 95 ? 11.719 -0.936 2.27 1 98.25 95 GLU A N 1
ATOM 740 C CA . GLU A 1 95 ? 11.297 -2.164 1.604 1 98.25 95 GLU A CA 1
ATOM 741 C C . GLU A 1 95 ? 9.969 -1.975 0.881 1 98.25 95 GLU A C 1
ATOM 743 O O . GLU A 1 95 ? 9.742 -2.547 -0.188 1 98.25 95 GLU A O 1
ATOM 748 N N . VAL A 1 96 ? 9.07 -1.211 1.476 1 98.69 96 VAL A N 1
ATOM 749 C CA . VAL A 1 96 ? 7.805 -0.907 0.811 1 98.69 96 VAL A CA 1
ATOM 750 C C . VAL A 1 96 ? 8.07 -0.114 -0.467 1 98.69 96 VAL A C 1
ATOM 752 O O . VAL A 1 96 ? 7.512 -0.421 -1.523 1 98.69 96 VAL A O 1
ATOM 755 N N . LEU A 1 97 ? 8.922 0.865 -0.383 1 98.75 97 LEU A N 1
ATOM 756 C CA . LEU A 1 97 ? 9.195 1.707 -1.543 1 98.75 97 LEU A CA 1
ATOM 757 C C . LEU A 1 97 ? 9.953 0.93 -2.613 1 98.75 97 LEU A C 1
ATOM 759 O O . LEU A 1 97 ? 9.695 1.096 -3.809 1 98.75 97 LEU A O 1
ATOM 763 N N . LEU A 1 98 ? 10.844 0.079 -2.205 1 98.06 98 LEU A N 1
ATOM 764 C CA . LEU A 1 98 ? 11.547 -0.782 -3.148 1 98.06 98 LEU A CA 1
ATOM 765 C C . LEU A 1 98 ? 10.578 -1.728 -3.852 1 98.06 98 LEU A C 1
ATOM 767 O O . LEU A 1 98 ? 10.688 -1.947 -5.059 1 98.06 98 LEU A O 1
ATOM 771 N N . HIS A 1 99 ? 9.656 -2.25 -3.082 1 98.19 99 HIS A N 1
ATOM 772 C CA . HIS A 1 99 ? 8.656 -3.176 -3.594 1 98.19 99 HIS A CA 1
ATOM 773 C C . HIS A 1 99 ? 7.805 -2.523 -4.68 1 98.19 99 HIS A C 1
ATOM 775 O O . HIS A 1 99 ? 7.348 -3.199 -5.605 1 98.19 99 HIS A O 1
ATOM 781 N N . SER A 1 100 ? 7.672 -1.208 -4.637 1 98.5 100 SER A N 1
ATOM 782 C CA . SER A 1 100 ? 6.844 -0.497 -5.605 1 98.5 100 SER A CA 1
ATOM 783 C C . SER A 1 100 ? 7.457 -0.55 -7 1 98.5 100 SER A C 1
ATOM 785 O O . SER A 1 100 ? 6.758 -0.364 -8 1 98.5 100 SER A O 1
ATOM 787 N N . ALA A 1 101 ? 8.773 -0.805 -7.133 1 98.19 101 ALA A N 1
ATOM 788 C CA . ALA A 1 101 ? 9.422 -0.933 -8.438 1 98.19 101 ALA A CA 1
ATOM 789 C C . ALA A 1 101 ? 8.766 -2.033 -9.266 1 98.19 101 ALA A C 1
ATOM 791 O O . ALA A 1 101 ? 8.656 -1.917 -10.492 1 98.19 101 ALA A O 1
ATOM 792 N N . LEU A 1 102 ? 8.312 -3.047 -8.602 1 97.69 102 LEU A N 1
ATOM 793 C CA . LEU A 1 102 ? 7.73 -4.203 -9.273 1 97.69 102 LEU A CA 1
ATOM 794 C C . LEU A 1 102 ? 6.34 -3.875 -9.805 1 97.69 102 LEU A C 1
ATOM 796 O O . LEU A 1 102 ? 5.957 -4.344 -10.883 1 97.69 102 LEU A O 1
ATOM 800 N N . TYR A 1 103 ? 5.637 -3.047 -9.148 1 98 103 TYR A N 1
ATOM 801 C CA . TYR A 1 103 ? 4.219 -2.922 -9.453 1 98 103 TYR A CA 1
ATOM 802 C C . TYR A 1 103 ? 3.918 -1.579 -10.109 1 98 103 TYR A C 1
ATOM 804 O O . TYR A 1 103 ? 2.945 -1.45 -10.852 1 98 103 TYR A O 1
ATOM 812 N N . ALA A 1 104 ? 4.824 -0.573 -9.875 1 98.25 104 ALA A N 1
ATOM 813 C CA . ALA A 1 104 ? 4.574 0.759 -10.422 1 98.25 104 ALA A CA 1
ATOM 814 C C . ALA A 1 104 ? 5.73 1.215 -11.312 1 98.25 104 ALA A C 1
ATOM 816 O O . ALA A 1 104 ? 5.66 2.279 -11.93 1 98.25 104 ALA A O 1
ATOM 817 N N . GLY A 1 105 ? 6.809 0.398 -11.359 1 97.56 105 GLY A N 1
ATOM 818 C CA . GLY A 1 105 ? 7.926 0.703 -12.234 1 97.56 105 GLY A CA 1
ATOM 819 C C . GLY A 1 105 ? 9.062 1.417 -11.523 1 97.56 105 GLY A C 1
ATOM 820 O O . GLY A 1 105 ? 8.852 2.062 -10.5 1 97.56 105 GLY A O 1
ATOM 821 N N . ALA A 1 106 ? 10.227 1.384 -12.156 1 97.62 106 ALA A N 1
ATOM 822 C CA . ALA A 1 106 ? 11.453 1.933 -11.586 1 97.62 106 ALA A CA 1
ATOM 823 C C . ALA A 1 106 ? 11.344 3.443 -11.391 1 97.62 106 ALA A C 1
ATOM 825 O O . ALA A 1 106 ? 11.742 3.975 -10.359 1 97.62 106 ALA A O 1
ATOM 826 N N . PRO A 1 107 ? 10.75 4.188 -12.328 1 98.12 107 PRO A N 1
ATOM 827 C CA . PRO A 1 107 ? 10.68 5.633 -12.109 1 98.12 107 PRO A CA 1
ATOM 828 C C . PRO A 1 107 ? 9.883 6 -10.852 1 98.12 107 PRO A C 1
ATOM 830 O O . PRO A 1 107 ? 10.281 6.898 -10.109 1 98.12 107 PRO A O 1
ATOM 833 N N . ALA A 1 108 ? 8.781 5.262 -10.609 1 97.88 108 ALA A N 1
ATOM 834 C CA . ALA A 1 108 ? 7.977 5.527 -9.422 1 97.88 108 ALA A CA 1
ATOM 835 C C . ALA A 1 108 ? 8.766 5.25 -8.148 1 97.88 108 ALA A C 1
ATOM 837 O O . ALA A 1 108 ? 8.742 6.047 -7.207 1 97.88 108 ALA A O 1
ATOM 838 N N . ALA A 1 109 ? 9.469 4.18 -8.164 1 98.5 109 ALA A N 1
ATOM 839 C CA . ALA A 1 109 ? 10.25 3.805 -6.988 1 98.5 109 ALA A CA 1
ATOM 840 C C . ALA A 1 109 ? 11.375 4.809 -6.738 1 98.5 109 ALA A C 1
ATOM 842 O O . ALA A 1 109 ? 11.602 5.227 -5.602 1 98.5 109 ALA A O 1
ATOM 843 N N . VAL A 1 110 ? 12.055 5.172 -7.762 1 98.5 110 VAL A N 1
ATOM 844 C CA . VAL A 1 110 ? 13.172 6.102 -7.641 1 98.5 110 VAL A CA 1
ATOM 845 C C . VAL A 1 110 ? 12.68 7.438 -7.09 1 98.5 110 VAL A C 1
ATOM 847 O O . VAL A 1 110 ? 13.289 8.008 -6.184 1 98.5 110 VAL A O 1
ATOM 850 N N . GLU A 1 111 ? 11.586 7.883 -7.59 1 98.38 111 GLU A N 1
ATOM 851 C CA . GLU A 1 111 ? 11 9.125 -7.098 1 98.38 111 GLU A CA 1
ATOM 852 C C . GLU A 1 111 ? 10.586 8.992 -5.633 1 98.38 111 GLU A C 1
ATOM 854 O O . GLU A 1 111 ? 10.766 9.922 -4.848 1 98.38 111 GLU A O 1
ATOM 859 N N . ALA A 1 112 ? 10 7.914 -5.312 1 98.75 112 ALA A N 1
ATOM 860 C CA . ALA A 1 112 ? 9.602 7.668 -3.93 1 98.75 112 ALA A CA 1
ATOM 861 C C . ALA A 1 112 ? 10.812 7.684 -2.998 1 98.75 112 ALA A C 1
ATOM 863 O O . ALA A 1 112 ? 10.75 8.242 -1.9 1 98.75 112 ALA A O 1
ATOM 864 N N . PHE A 1 113 ? 11.891 7.09 -3.428 1 98.56 113 PHE A N 1
ATOM 865 C CA . PHE A 1 113 ? 13.117 7.086 -2.637 1 98.56 113 PHE A CA 1
ATOM 866 C C . PHE A 1 113 ? 13.656 8.5 -2.461 1 98.56 113 PHE A C 1
ATOM 868 O O . PHE A 1 113 ? 14.133 8.859 -1.382 1 98.56 113 PHE A O 1
ATOM 875 N N . ARG A 1 114 ? 13.609 9.258 -3.496 1 98.31 114 ARG A N 1
ATOM 876 C CA . ARG A 1 114 ? 14.047 10.648 -3.393 1 98.31 114 ARG A CA 1
ATOM 877 C C . ARG A 1 114 ? 13.227 11.398 -2.35 1 98.31 114 ARG A C 1
ATOM 879 O O . ARG A 1 114 ? 13.781 12.125 -1.524 1 98.31 114 ARG A O 1
ATOM 886 N N . SER A 1 115 ? 11.969 11.234 -2.381 1 98.44 115 SER A N 1
ATOM 887 C CA . SER A 1 115 ? 11.07 11.867 -1.425 1 98.44 115 SER A CA 1
ATOM 888 C C . SER A 1 115 ? 11.391 11.438 0.004 1 98.44 115 SER A C 1
ATOM 890 O O . SER A 1 115 ? 11.477 12.281 0.903 1 98.44 115 SER A O 1
ATOM 892 N N . ALA A 1 116 ? 11.539 10.164 0.197 1 98.44 116 ALA A N 1
ATOM 893 C CA . ALA A 1 116 ? 11.844 9.641 1.526 1 98.44 116 ALA A CA 1
ATOM 894 C C . ALA A 1 116 ? 13.188 10.164 2.027 1 98.44 116 ALA A C 1
ATOM 896 O O . ALA A 1 116 ? 13.328 10.492 3.207 1 98.44 116 ALA A O 1
ATOM 897 N N . ARG A 1 117 ? 14.125 10.273 1.129 1 97.88 117 ARG A N 1
ATOM 898 C CA . ARG A 1 117 ? 15.453 10.758 1.497 1 97.88 117 ARG A CA 1
ATOM 899 C C . ARG A 1 117 ? 15.391 12.195 2.002 1 97.88 117 ARG A C 1
ATOM 901 O O . ARG A 1 117 ? 16.109 12.562 2.938 1 97.88 117 ARG A O 1
ATOM 908 N N . GLU A 1 118 ? 14.633 12.938 1.389 1 97.88 118 GLU A N 1
ATOM 909 C CA . GLU A 1 118 ? 14.461 14.32 1.844 1 97.88 118 GLU A CA 1
ATOM 910 C C . GLU A 1 118 ? 13.914 14.359 3.27 1 97.88 118 GLU A C 1
ATOM 912 O O . GLU A 1 118 ? 14.383 15.148 4.094 1 97.88 118 GLU A O 1
ATOM 917 N N . VAL A 1 119 ? 12.961 13.555 3.568 1 97.81 119 VAL A N 1
ATOM 918 C CA . VAL A 1 119 ? 12.359 13.508 4.898 1 97.81 119 VAL A CA 1
ATOM 919 C C . VAL A 1 119 ? 13.398 13.047 5.918 1 97.81 119 VAL A C 1
ATOM 921 O O . VAL A 1 119 ? 13.516 13.625 7 1 97.81 119 VAL A O 1
ATOM 924 N N . ILE A 1 120 ? 14.141 12.031 5.562 1 97.5 120 ILE A N 1
ATOM 925 C CA . ILE A 1 120 ? 15.164 11.477 6.441 1 97.5 120 ILE A CA 1
ATOM 926 C C . ILE A 1 120 ? 16.203 12.547 6.7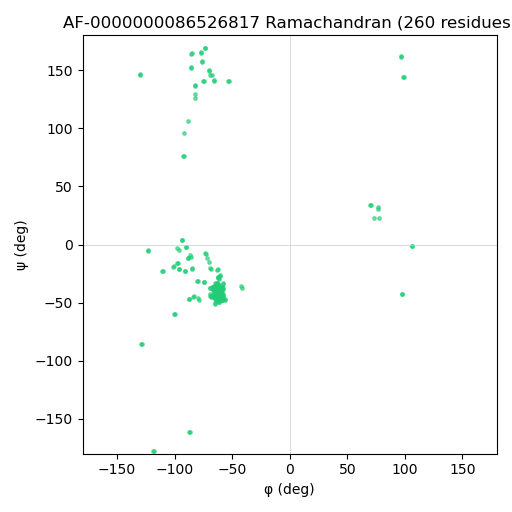62 1 97.5 120 ILE A C 1
ATOM 928 O O . ILE A 1 120 ? 16.578 12.719 7.922 1 97.5 120 ILE A O 1
ATOM 932 N N . SER A 1 121 ? 16.625 13.211 5.75 1 97.56 121 SER A N 1
ATOM 933 C CA . SER A 1 121 ? 17.594 14.297 5.914 1 97.56 121 SER A CA 1
ATOM 934 C C . SER A 1 121 ? 17.047 15.398 6.805 1 97.56 121 SER A C 1
ATOM 936 O O . SER A 1 121 ? 17.719 15.852 7.73 1 97.56 121 SER A O 1
ATOM 938 N N . ASP A 1 122 ? 15.844 15.836 6.551 1 96.69 122 ASP A N 1
ATOM 939 C CA . ASP A 1 122 ? 15.195 16.906 7.309 1 96.69 122 ASP A CA 1
ATOM 940 C C . ASP A 1 122 ? 15.102 16.547 8.789 1 96.69 122 ASP A C 1
ATOM 942 O O . ASP A 1 122 ? 15.211 17.406 9.656 1 96.69 122 ASP A O 1
ATOM 946 N N . LEU A 1 123 ? 14.852 15.289 9.055 1 96.38 123 LEU A N 1
ATOM 947 C CA . LEU A 1 123 ? 14.664 14.836 10.43 1 96.38 123 LEU A CA 1
ATOM 948 C C . LEU A 1 123 ? 16 14.508 11.078 1 96.38 123 LEU A C 1
ATOM 950 O O . LEU A 1 123 ? 16.062 14.219 12.273 1 96.38 123 LEU A O 1
ATOM 954 N N . GLY A 1 124 ? 17.031 14.469 10.312 1 97.12 124 GLY A N 1
ATOM 955 C CA . GLY A 1 124 ? 18.359 14.172 10.82 1 97.12 124 GLY A CA 1
ATOM 956 C C . GLY A 1 124 ? 18.531 12.727 11.258 1 97.12 124 GLY A C 1
ATOM 957 O O . GLY A 1 124 ? 19.203 12.438 12.242 1 97.12 124 GLY A O 1
ATOM 958 N N . LEU A 1 125 ? 17.891 11.852 10.586 1 96.5 125 LEU A N 1
ATOM 959 C CA . LEU A 1 125 ? 17.938 10.438 10.953 1 96.5 125 LEU A CA 1
ATOM 960 C C . LEU A 1 125 ? 19.141 9.758 10.32 1 96.5 125 LEU A C 1
ATOM 962 O O . LEU A 1 125 ? 19.578 10.141 9.227 1 96.5 125 LEU A O 1
ATOM 966 N N . SER A 1 126 ? 19.609 8.711 11 1 94.31 126 SER A N 1
ATOM 967 C CA . SER A 1 126 ? 20.688 7.887 10.461 1 94.31 126 SER A CA 1
ATOM 968 C C . SER A 1 126 ? 20.156 6.859 9.469 1 94.31 126 SER A C 1
ATOM 970 O O . SER A 1 126 ? 19.156 6.188 9.742 1 94.31 126 SER A O 1
ATOM 972 N N . LEU A 1 127 ? 20.859 6.727 8.414 1 92.5 127 LEU A N 1
ATOM 973 C CA . LEU A 1 127 ? 20.422 5.809 7.363 1 92.5 127 LEU A CA 1
ATOM 974 C C . LEU A 1 127 ? 20.672 4.359 7.773 1 92.5 127 LEU A C 1
ATOM 976 O O . LEU A 1 127 ? 21.703 4.047 8.383 1 92.5 127 LEU A O 1
ATOM 980 N N . PRO A 1 128 ? 19.734 3.537 7.434 1 89.56 128 PRO A N 1
ATOM 981 C CA . PRO A 1 128 ? 19.938 2.121 7.754 1 89.56 128 PRO A CA 1
ATOM 982 C C . PRO A 1 128 ? 20.906 1.435 6.805 1 89.56 128 PRO A C 1
ATOM 984 O O . PRO A 1 128 ? 21.203 1.954 5.723 1 89.56 128 PRO A O 1
ATOM 987 N N . ASP A 1 129 ? 21.344 0.26 7.234 1 87.06 129 ASP A N 1
ATOM 988 C CA . ASP A 1 129 ? 22.203 -0.552 6.367 1 87.06 129 ASP A CA 1
ATOM 989 C C . ASP A 1 129 ? 21.375 -1.224 5.27 1 87.06 129 ASP A C 1
ATOM 991 O O . ASP A 1 129 ? 20.156 -1.317 5.371 1 87.06 129 ASP A O 1
ATOM 995 N N . ASP A 1 130 ? 22.016 -1.609 4.141 1 83.69 130 ASP A N 1
ATOM 996 C CA . ASP A 1 130 ? 21.328 -2.211 2.998 1 83.69 130 ASP A CA 1
ATOM 997 C C . ASP A 1 130 ? 20.844 -3.619 3.328 1 83.69 130 ASP A C 1
ATOM 999 O O . ASP A 1 130 ? 19.953 -4.148 2.654 1 83.69 130 ASP A O 1
ATOM 1003 N N . GLU A 1 131 ? 21.391 -4.098 4.387 1 71.62 131 GLU A N 1
ATOM 1004 C CA . GLU A 1 131 ? 21.031 -5.496 4.625 1 71.62 131 GLU A CA 1
ATOM 1005 C C . GLU A 1 131 ? 19.75 -5.613 5.445 1 71.62 131 GLU A C 1
ATOM 1007 O O . GLU A 1 131 ? 19.547 -4.852 6.391 1 71.62 131 GLU A O 1
ATOM 1012 N N . ALA A 1 132 ? 18.828 -5.961 4.816 1 63.03 132 ALA A N 1
ATOM 1013 C CA . ALA A 1 132 ? 17.641 -6.441 5.531 1 63.03 132 ALA A CA 1
ATOM 1014 C C . ALA A 1 132 ? 17.422 -7.93 5.285 1 63.03 132 ALA A C 1
ATOM 1016 O O . ALA A 1 132 ? 17.625 -8.422 4.172 1 63.03 132 ALA A O 1
ATOM 1017 N N . MET B 1 1 ? 21.422 -14.781 -12.641 1 62.34 1 MET B N 1
ATOM 1018 C CA . MET B 1 1 ? 20.719 -15.406 -11.531 1 62.34 1 MET B CA 1
ATOM 1019 C C . MET B 1 1 ? 21.188 -16.844 -11.328 1 62.34 1 MET B C 1
ATOM 1021 O O . MET B 1 1 ? 21.234 -17.625 -12.281 1 62.34 1 MET B O 1
ATOM 1025 N N . SER B 1 2 ? 21.578 -17.062 -10.078 1 74.06 2 SER B N 1
ATOM 1026 C CA . SER B 1 2 ? 22 -18.422 -9.781 1 74.06 2 SER B CA 1
ATOM 1027 C C . SER B 1 2 ? 20.828 -19.391 -9.812 1 74.06 2 SER B C 1
ATOM 1029 O O . SER B 1 2 ? 19.672 -18.969 -9.766 1 74.06 2 SER B O 1
ATOM 1031 N N . GLU B 1 3 ? 21.016 -20.547 -10.219 1 74.44 3 GLU B N 1
ATOM 1032 C CA . GLU B 1 3 ? 20 -21.609 -10.141 1 74.44 3 GLU B CA 1
ATOM 1033 C C . GLU B 1 3 ? 19.281 -21.578 -8.797 1 74.44 3 GLU B C 1
ATOM 1035 O O . GLU B 1 3 ? 18.078 -21.844 -8.734 1 74.44 3 GLU B O 1
ATOM 1040 N N . GLN B 1 4 ? 19.984 -21.266 -7.836 1 74.25 4 GLN B N 1
ATOM 1041 C CA . GLN B 1 4 ? 19.406 -21.219 -6.496 1 74.25 4 GLN B CA 1
ATOM 1042 C C . GLN B 1 4 ? 18.375 -20.109 -6.391 1 74.25 4 GLN B C 1
ATOM 1044 O O . GLN B 1 4 ? 17.328 -20.281 -5.77 1 74.25 4 GLN B O 1
ATOM 1049 N N . ASP B 1 5 ? 18.719 -19.031 -7.027 1 77.19 5 ASP B N 1
ATOM 1050 C CA . ASP B 1 5 ? 17.781 -17.906 -7.012 1 77.19 5 ASP B CA 1
ATOM 1051 C C . ASP B 1 5 ? 16.484 -18.266 -7.73 1 77.19 5 ASP B C 1
ATOM 1053 O O . ASP B 1 5 ? 15.391 -17.891 -7.285 1 77.19 5 ASP B O 1
ATOM 1057 N N . ARG B 1 6 ? 16.703 -19.078 -8.734 1 83.25 6 ARG B N 1
ATOM 1058 C CA . ARG B 1 6 ? 15.539 -19.5 -9.5 1 83.25 6 ARG B CA 1
ATOM 1059 C C . ARG B 1 6 ? 14.648 -20.422 -8.68 1 83.25 6 ARG B C 1
ATOM 1061 O O . ARG B 1 6 ? 13.422 -20.281 -8.695 1 83.25 6 ARG B O 1
ATOM 1068 N N . GLU B 1 7 ? 15.242 -21.344 -8.008 1 87.06 7 GLU B N 1
ATOM 1069 C CA . GLU B 1 7 ? 14.484 -22.281 -7.188 1 87.06 7 GLU B CA 1
ATOM 1070 C C . GLU B 1 7 ? 13.797 -21.562 -6.023 1 87.06 7 GLU B C 1
ATOM 1072 O O . GLU B 1 7 ? 12.648 -21.859 -5.707 1 87.06 7 GLU B O 1
ATOM 1077 N N . TYR B 1 8 ? 14.508 -20.641 -5.438 1 89.38 8 TYR B N 1
ATOM 1078 C CA . TYR B 1 8 ? 13.938 -19.891 -4.328 1 89.38 8 TYR B CA 1
ATOM 1079 C C . TYR B 1 8 ? 12.773 -19.031 -4.801 1 89.38 8 TYR B C 1
ATOM 1081 O O . TYR B 1 8 ? 11.758 -18.906 -4.105 1 89.38 8 TYR B O 1
ATOM 1089 N N . GLY B 1 9 ? 13.008 -18.562 -5.969 1 93.88 9 GLY B N 1
ATOM 1090 C CA . GLY B 1 9 ? 11.953 -17.734 -6.543 1 93.88 9 GLY B CA 1
ATOM 1091 C C . GLY B 1 9 ? 10.672 -18.516 -6.812 1 93.88 9 GLY B C 1
ATOM 1092 O O . GLY B 1 9 ? 9.586 -18.062 -6.457 1 93.88 9 GLY B O 1
ATOM 1093 N N . LYS B 1 10 ? 10.898 -19.625 -7.395 1 92.06 10 LYS B N 1
ATOM 1094 C CA . LYS B 1 10 ? 9.742 -20.469 -7.68 1 92.06 10 LYS B CA 1
ATOM 1095 C C . LYS B 1 10 ? 9.031 -20.891 -6.391 1 92.06 10 LYS B C 1
ATOM 1097 O O . LYS B 1 10 ? 7.805 -20.891 -6.324 1 92.06 10 LYS B O 1
ATOM 1102 N N . ALA B 1 11 ? 9.742 -21.312 -5.402 1 95.19 11 ALA B N 1
ATOM 1103 C CA . ALA B 1 11 ? 9.172 -21.75 -4.129 1 95.19 11 ALA B CA 1
ATOM 1104 C C . ALA B 1 11 ? 8.391 -20.625 -3.465 1 95.19 11 ALA B C 1
ATOM 1106 O O . ALA B 1 11 ? 7.297 -20.844 -2.941 1 95.19 11 ALA B O 1
ATOM 1107 N N . ARG B 1 12 ? 8.969 -19.422 -3.506 1 96.12 12 ARG B N 1
ATOM 1108 C CA . ARG B 1 12 ? 8.297 -18.266 -2.93 1 96.12 12 ARG B CA 1
ATOM 1109 C C . ARG B 1 12 ? 7 -17.953 -3.674 1 96.12 12 ARG B C 1
ATOM 1111 O O . ARG B 1 12 ? 5.98 -17.641 -3.057 1 96.12 12 ARG B O 1
ATOM 1118 N N . ARG B 1 13 ? 7.141 -18 -4.949 1 96.56 13 ARG B N 1
ATOM 1119 C CA . ARG B 1 13 ? 5.957 -17.75 -5.762 1 96.56 13 ARG B CA 1
ATOM 1120 C C . ARG B 1 13 ? 4.84 -18.734 -5.426 1 96.56 13 ARG B C 1
ATOM 1122 O O . ARG B 1 13 ? 3.688 -18.328 -5.254 1 96.56 13 ARG B O 1
ATOM 1129 N N . ILE B 1 14 ? 5.168 -19.969 -5.285 1 95.69 14 ILE B N 1
ATOM 1130 C CA . ILE B 1 14 ? 4.195 -21 -4.949 1 95.69 14 ILE B CA 1
ATOM 1131 C C . ILE B 1 14 ? 3.613 -20.734 -3.562 1 95.69 14 ILE B C 1
ATOM 1133 O O . ILE B 1 14 ? 2.402 -20.844 -3.357 1 95.69 14 ILE B O 1
ATOM 1137 N N . ASP B 1 15 ? 4.453 -20.328 -2.631 1 96.25 15 ASP B N 1
ATOM 1138 C CA . ASP B 1 15 ? 4.004 -20.047 -1.271 1 96.25 15 ASP B CA 1
ATOM 1139 C C . ASP B 1 15 ? 2.986 -18.906 -1.262 1 96.25 15 ASP B C 1
ATOM 1141 O O . ASP B 1 15 ? 1.995 -18.953 -0.531 1 96.25 15 ASP B O 1
ATOM 1145 N N . VAL B 1 16 ? 3.18 -17.953 -2.041 1 96.06 16 VAL B N 1
ATOM 1146 C CA . VAL B 1 16 ? 2.357 -16.734 -2.02 1 96.06 16 VAL B CA 1
ATOM 1147 C C . VAL B 1 16 ? 1.14 -16.922 -2.922 1 96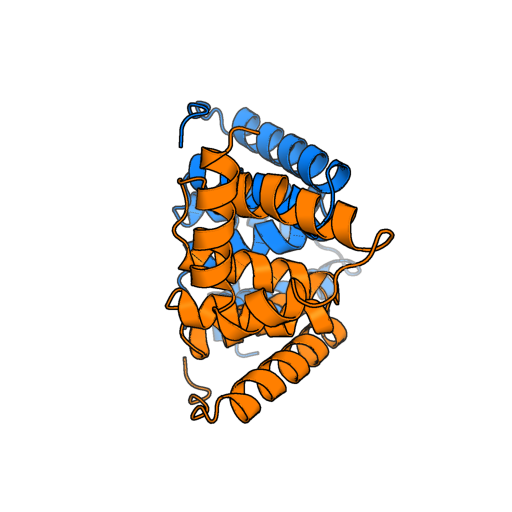.06 16 VAL B C 1
ATOM 1149 O O . VAL B 1 16 ? 0.006 -16.672 -2.506 1 96.06 16 VAL B O 1
ATOM 1152 N N . MET B 1 17 ? 1.354 -17.422 -4.113 1 95.44 17 MET B N 1
ATOM 1153 C CA . MET B 1 17 ? 0.302 -17.391 -5.125 1 95.44 17 MET B CA 1
ATOM 1154 C C . MET B 1 17 ? -0.465 -18.703 -5.152 1 95.44 17 MET B C 1
ATOM 1156 O O . MET B 1 17 ? -1.549 -18.781 -5.73 1 95.44 17 MET B O 1
ATOM 1160 N N . GLY B 1 18 ? 0.135 -19.844 -4.629 1 94.56 18 GLY B N 1
ATOM 1161 C CA . GLY B 1 18 ? -0.47 -21.156 -4.68 1 94.56 18 GLY B CA 1
ATOM 1162 C C . GLY B 1 18 ? 0.07 -22.016 -5.805 1 94.56 18 GLY B C 1
ATOM 1163 O O . GLY B 1 18 ? 0.305 -21.531 -6.91 1 94.56 18 GLY B O 1
ATOM 1164 N N . GLU B 1 19 ? 0.152 -23.281 -5.48 1 94.44 19 GLU B N 1
ATOM 1165 C CA . GLU B 1 19 ? 0.784 -24.219 -6.402 1 94.44 19 GLU B CA 1
ATOM 1166 C C . GLU B 1 19 ? -0.009 -24.328 -7.703 1 94.44 19 GLU B C 1
ATOM 1168 O O . GLU B 1 19 ? 0.565 -24.281 -8.789 1 94.44 19 GLU B O 1
ATOM 1173 N N . ALA B 1 20 ? -1.271 -24.484 -7.625 1 92.44 20 ALA B N 1
ATOM 1174 C CA . ALA B 1 20 ? -2.111 -24.672 -8.805 1 92.44 20 ALA B CA 1
ATOM 1175 C C . ALA B 1 20 ? -2.027 -23.469 -9.742 1 92.44 20 ALA B C 1
ATOM 1177 O O . ALA B 1 20 ? -1.932 -23.625 -10.961 1 92.44 20 ALA B O 1
ATOM 1178 N N . PHE B 1 21 ? -2.064 -22.375 -9.172 1 89.81 21 PHE B N 1
ATOM 1179 C CA . PHE B 1 21 ? -1.967 -21.141 -9.953 1 89.81 21 PHE B CA 1
ATOM 1180 C C . PHE B 1 21 ? -0.635 -21.078 -10.688 1 89.81 21 PHE B C 1
ATOM 1182 O O . PHE B 1 21 ? -0.596 -20.781 -11.883 1 89.81 21 PHE B O 1
ATOM 1189 N N . VAL B 1 22 ? 0.471 -21.328 -9.961 1 92.5 22 VAL B N 1
ATOM 1190 C CA . VAL B 1 22 ? 1.803 -21.234 -10.547 1 92.5 22 VAL B CA 1
ATOM 1191 C C . VAL B 1 22 ? 1.948 -22.25 -11.672 1 92.5 22 VAL B C 1
ATOM 1193 O O . VAL B 1 22 ? 2.512 -21.953 -12.727 1 92.5 22 VAL B O 1
ATOM 1196 N N . GLU B 1 23 ? 1.451 -23.391 -11.477 1 91.88 23 GLU B N 1
ATOM 1197 C CA . GLU B 1 23 ? 1.497 -24.438 -12.5 1 91.88 23 GLU B CA 1
ATOM 1198 C C . GLU B 1 23 ? 0.766 -24 -13.766 1 91.88 23 GLU B C 1
ATOM 1200 O O . GLU B 1 23 ? 1.247 -24.219 -14.875 1 91.88 23 GLU B O 1
ATOM 1205 N N . ARG B 1 24 ? -0.317 -23.469 -13.594 1 89.75 24 ARG B N 1
ATOM 1206 C CA . ARG B 1 24 ? -1.094 -22.984 -14.727 1 89.75 24 ARG B CA 1
ATOM 1207 C C . ARG B 1 24 ? -0.359 -21.875 -15.461 1 89.75 24 ARG B C 1
ATOM 1209 O O . ARG B 1 24 ? -0.37 -21.812 -16.688 1 89.75 24 ARG B O 1
ATOM 1216 N N . ALA B 1 25 ? 0.18 -20.969 -14.695 1 87.06 25 ALA B N 1
ATOM 1217 C CA . ALA B 1 25 ? 0.897 -19.828 -15.266 1 87.06 25 ALA B CA 1
ATOM 1218 C C . ALA B 1 25 ? 2.109 -20.297 -16.062 1 87.06 25 ALA B C 1
ATOM 1220 O O . ALA B 1 25 ? 2.492 -19.656 -17.047 1 87.06 25 ALA B O 1
ATOM 1221 N N . MET B 1 26 ? 2.609 -21.391 -15.656 1 89.94 26 MET B N 1
ATOM 1222 C CA . MET B 1 26 ? 3.848 -21.859 -16.281 1 89.94 26 MET B CA 1
ATOM 1223 C C . MET B 1 26 ? 3.557 -22.891 -17.359 1 89.94 26 MET B C 1
ATOM 1225 O O . MET B 1 26 ? 4.434 -23.203 -18.172 1 89.94 26 MET B O 1
ATOM 1229 N N . ARG B 1 27 ? 2.23 -23.047 -17.297 1 85.38 27 ARG B N 1
ATOM 1230 C CA . ARG B 1 27 ? 1.831 -24.062 -18.281 1 85.38 27 ARG B CA 1
ATOM 1231 C C . ARG B 1 27 ? 1.709 -23.453 -19.672 1 85.38 27 ARG B C 1
ATOM 1233 O O . ARG B 1 27 ? 1.189 -22.359 -19.828 1 85.38 27 ARG B O 1
ATOM 1240 N N . ASP B 1 28 ? 2.281 -24 -20.641 1 85.56 28 ASP B N 1
ATOM 1241 C CA . ASP B 1 28 ? 2.115 -23.719 -22.062 1 85.56 28 ASP B CA 1
ATOM 1242 C C . ASP B 1 28 ? 2.783 -22.391 -22.438 1 85.56 28 ASP B C 1
ATOM 1244 O O . ASP B 1 28 ? 2.262 -21.641 -23.266 1 85.56 28 ASP B O 1
ATOM 1248 N N . LEU B 1 29 ? 3.664 -22.078 -21.641 1 90.5 29 LEU B N 1
ATOM 1249 C CA . LEU B 1 29 ? 4.449 -20.906 -22.047 1 90.5 29 LEU B CA 1
ATOM 1250 C C . LEU B 1 29 ? 5.012 -21.094 -23.453 1 90.5 29 LEU B C 1
ATOM 1252 O O . LEU B 1 29 ? 5.363 -22.219 -23.844 1 90.5 29 LEU B O 1
ATOM 1256 N N . ASP B 1 30 ? 4.977 -19.953 -24.203 1 93.75 30 ASP B N 1
ATOM 1257 C CA . ASP B 1 30 ? 5.578 -19.953 -25.531 1 93.75 30 ASP B CA 1
ATOM 1258 C C . ASP B 1 30 ? 6.719 -18.953 -25.625 1 93.75 30 ASP B C 1
ATOM 1260 O O . ASP B 1 30 ? 7.117 -18.359 -24.625 1 93.75 30 ASP B O 1
ATOM 1264 N N . GLY B 1 31 ? 7.254 -18.906 -26.859 1 93.81 31 GLY B N 1
ATOM 1265 C CA . GLY B 1 31 ? 8.422 -18.047 -27.062 1 93.81 31 GLY B CA 1
ATOM 1266 C C . GLY B 1 31 ? 8.141 -16.578 -26.812 1 93.81 31 GLY B C 1
ATOM 1267 O O . GLY B 1 31 ? 9.07 -15.805 -26.594 1 93.81 31 GLY B O 1
ATOM 1268 N N . PHE B 1 32 ? 6.938 -16.281 -26.891 1 95.5 32 PHE B N 1
ATOM 1269 C CA . PHE B 1 32 ? 6.559 -14.891 -26.641 1 95.5 32 PHE B CA 1
ATOM 1270 C C . PHE B 1 32 ? 6.402 -14.633 -25.141 1 95.5 32 PHE B C 1
ATOM 1272 O O . PHE B 1 32 ? 6.887 -13.625 -24.625 1 95.5 32 PHE B O 1
ATOM 1279 N N . SER B 1 33 ? 5.758 -15.492 -24.406 1 94.19 33 SER B N 1
ATOM 1280 C CA . SER B 1 33 ? 5.406 -15.266 -23.016 1 94.19 33 SER B CA 1
ATOM 1281 C C . SER B 1 33 ? 6.496 -15.781 -22.078 1 94.19 33 SER B C 1
ATOM 1283 O O . SER B 1 33 ? 6.625 -15.305 -20.938 1 94.19 33 SER B O 1
ATOM 1285 N N . ARG B 1 34 ? 7.254 -16.609 -22.406 1 94.62 34 ARG B N 1
ATOM 1286 C CA . ARG B 1 34 ? 8.242 -17.266 -21.562 1 94.62 34 ARG B CA 1
ATOM 1287 C C . ARG B 1 34 ? 9.25 -16.25 -21 1 94.62 34 ARG B C 1
ATOM 1289 O O . ARG B 1 34 ? 9.57 -16.281 -19.812 1 94.62 34 ARG B O 1
ATOM 1296 N N . PRO B 1 35 ? 9.75 -15.367 -21.859 1 94.19 35 PRO B N 1
ATOM 1297 C CA . PRO B 1 35 ? 10.727 -14.422 -21.312 1 94.19 35 PRO B CA 1
ATOM 1298 C C . PRO B 1 35 ? 10.164 -13.594 -20.156 1 94.19 35 PRO B C 1
ATOM 1300 O O . PRO B 1 35 ? 10.883 -13.297 -19.203 1 94.19 35 PRO B O 1
ATOM 1303 N N . LEU B 1 36 ? 8.914 -13.203 -20.25 1 94.75 36 LEU B N 1
ATOM 1304 C CA . LEU B 1 36 ? 8.312 -12.43 -19.188 1 94.75 36 LEU B CA 1
ATOM 1305 C C . LEU B 1 36 ? 8.227 -13.25 -17.906 1 94.75 36 LEU B C 1
ATOM 1307 O O . LEU B 1 36 ? 8.602 -12.773 -16.828 1 94.75 36 LEU B O 1
ATOM 1311 N N . GLN B 1 37 ? 7.715 -14.367 -18.016 1 93.62 37 GLN B N 1
ATOM 1312 C CA . GLN B 1 37 ? 7.57 -15.203 -16.844 1 93.62 37 GLN B CA 1
ATOM 1313 C C . GLN B 1 37 ? 8.93 -15.516 -16.219 1 93.62 37 GLN B C 1
ATOM 1315 O O . GLN B 1 37 ? 9.062 -15.539 -14.984 1 93.62 37 GLN B O 1
ATOM 1320 N N . ASN B 1 38 ? 9.906 -15.695 -17.016 1 92.25 38 ASN B N 1
ATOM 1321 C CA . ASN B 1 38 ? 11.266 -15.883 -16.516 1 92.25 38 ASN B CA 1
ATOM 1322 C C . ASN B 1 38 ? 11.766 -14.648 -15.773 1 92.25 38 ASN B C 1
ATOM 1324 O O . ASN B 1 38 ? 12.391 -14.766 -14.719 1 92.25 38 ASN B O 1
ATOM 1328 N N . TRP B 1 39 ? 11.531 -13.594 -16.344 1 92.94 39 TRP B N 1
ATOM 1329 C CA . TRP B 1 39 ? 11.922 -12.336 -15.727 1 92.94 39 TRP B CA 1
ATOM 1330 C C . TRP B 1 39 ? 11.242 -12.156 -14.375 1 92.94 39 TRP B C 1
ATOM 1332 O O . TRP B 1 39 ? 11.898 -11.82 -13.383 1 92.94 39 TRP B O 1
ATOM 1342 N N . LEU B 1 40 ? 9.953 -12.375 -14.297 1 94.31 40 LEU B N 1
ATOM 1343 C CA . LEU B 1 40 ? 9.203 -12.258 -13.055 1 94.31 40 LEU B CA 1
ATOM 1344 C C . LEU B 1 40 ? 9.758 -13.203 -11.992 1 94.31 40 LEU B C 1
ATOM 1346 O O . LEU B 1 40 ? 9.953 -12.805 -10.844 1 94.31 40 LEU B O 1
ATOM 1350 N N . ASN B 1 41 ? 9.969 -14.367 -12.359 1 92.5 41 ASN B N 1
ATOM 1351 C CA . ASN B 1 41 ? 10.484 -15.359 -11.422 1 92.5 41 ASN B CA 1
ATOM 1352 C C . ASN B 1 41 ? 11.836 -14.93 -10.844 1 92.5 41 ASN B C 1
ATOM 1354 O O . ASN B 1 41 ? 12.078 -15.086 -9.641 1 92.5 41 ASN B O 1
ATOM 1358 N N . GLU B 1 42 ? 12.57 -14.406 -11.688 1 92 42 GLU B N 1
ATOM 1359 C CA . GLU B 1 42 ? 13.922 -14.031 -11.266 1 92 42 GLU B CA 1
ATOM 1360 C C . GLU B 1 42 ? 13.914 -12.719 -10.492 1 92 42 GLU B C 1
ATOM 1362 O O . GLU B 1 42 ? 14.492 -12.633 -9.406 1 92 42 GLU B O 1
ATOM 1367 N N . HIS B 1 43 ? 13.219 -11.727 -11 1 91.62 43 HIS B N 1
ATOM 1368 C CA . HIS B 1 43 ? 13.438 -10.367 -10.516 1 91.62 43 HIS B CA 1
ATOM 1369 C C . HIS B 1 43 ? 12.344 -9.953 -9.531 1 91.62 43 HIS B C 1
ATOM 1371 O O . HIS B 1 43 ? 12.531 -9.031 -8.742 1 91.62 43 HIS B O 1
ATOM 1377 N N . ALA B 1 44 ? 11.25 -10.617 -9.555 1 95.5 44 ALA B N 1
ATOM 1378 C CA . ALA B 1 44 ? 10.211 -10.352 -8.555 1 95.5 44 ALA B CA 1
ATOM 1379 C C . ALA B 1 44 ? 10.25 -11.391 -7.438 1 95.5 44 ALA B C 1
ATOM 1381 O O . ALA B 1 44 ? 10.656 -11.078 -6.316 1 95.5 44 ALA B O 1
ATOM 1382 N N . TRP B 1 45 ? 10.062 -12.609 -7.836 1 96.56 45 TRP B N 1
ATOM 1383 C CA . TRP B 1 45 ? 9.891 -13.672 -6.852 1 96.56 45 TRP B CA 1
ATOM 1384 C C . TRP B 1 45 ? 11.234 -14.125 -6.293 1 96.56 45 TRP B C 1
ATOM 1386 O O . TRP B 1 45 ? 11.328 -14.508 -5.125 1 96.56 45 TRP B O 1
ATOM 1396 N N . GLY B 1 46 ? 12.25 -14.062 -7.051 1 94.5 46 GLY B N 1
ATOM 1397 C CA . GLY B 1 46 ? 13.586 -14.469 -6.629 1 94.5 46 GLY B CA 1
ATOM 1398 C C . GLY B 1 46 ? 14.383 -13.328 -6.02 1 94.5 46 GLY B C 1
ATOM 1399 O O . GLY B 1 46 ? 15.508 -13.531 -5.555 1 94.5 46 GLY B O 1
ATOM 1400 N N . SER B 1 47 ? 13.836 -12.109 -5.977 1 93.69 47 SER B N 1
ATOM 1401 C CA . SER B 1 47 ? 14.562 -10.945 -5.48 1 93.69 47 SER B CA 1
ATOM 1402 C C . SER B 1 47 ? 13.758 -10.195 -4.426 1 93.69 47 SER B C 1
ATOM 1404 O O . SER B 1 47 ? 13.781 -10.555 -3.246 1 93.69 47 SER B O 1
ATOM 1406 N N . THR B 1 48 ? 12.852 -9.266 -4.84 1 94.38 48 THR B N 1
ATOM 1407 C CA . THR B 1 48 ? 12.188 -8.398 -3.881 1 94.38 48 THR B CA 1
ATOM 1408 C C . THR B 1 48 ? 11.305 -9.211 -2.936 1 94.38 48 THR B C 1
ATOM 1410 O O . THR B 1 48 ? 11.227 -8.914 -1.74 1 94.38 48 THR B O 1
ATOM 1413 N N . TRP B 1 49 ? 10.688 -10.211 -3.357 1 97.25 49 TRP B N 1
ATOM 1414 C CA . TRP B 1 49 ? 9.797 -11.023 -2.539 1 97.25 49 TRP B CA 1
ATOM 1415 C C . TRP B 1 49 ? 10.586 -11.891 -1.567 1 97.25 49 TRP B C 1
ATOM 1417 O O . TRP B 1 49 ? 10.008 -12.516 -0.672 1 97.25 49 TRP B O 1
ATOM 1427 N N . GLN B 1 50 ? 11.906 -11.898 -1.698 1 95 50 GLN B N 1
ATOM 1428 C CA . GLN B 1 50 ? 12.766 -12.672 -0.804 1 95 50 GLN B CA 1
ATOM 1429 C C . GLN B 1 50 ? 13.336 -11.797 0.302 1 95 50 GLN B C 1
ATOM 1431 O O . GLN B 1 50 ? 13.898 -12.305 1.276 1 95 50 GLN B O 1
ATOM 1436 N N . ARG B 1 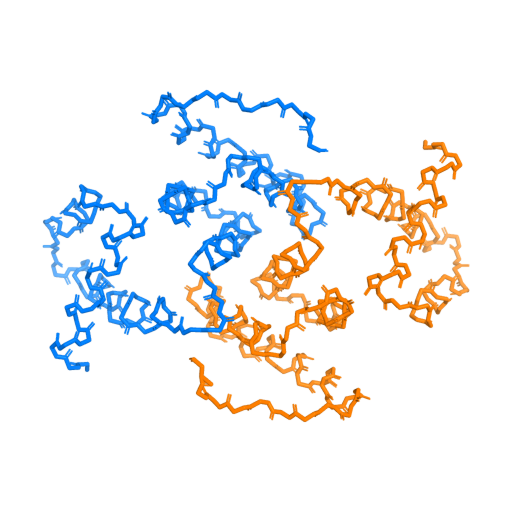51 ? 13.242 -10.555 0.096 1 94.56 51 ARG B N 1
ATOM 1437 C CA . ARG B 1 51 ? 13.883 -9.633 1.025 1 94.56 51 ARG B CA 1
ATOM 1438 C C . ARG B 1 51 ? 13.172 -9.625 2.375 1 94.56 51 ARG B C 1
ATOM 1440 O O . ARG B 1 51 ? 11.953 -9.766 2.441 1 94.56 51 ARG B O 1
ATOM 1447 N N . GLY B 1 52 ? 13.977 -9.383 3.367 1 94.62 52 GLY B N 1
ATOM 1448 C CA . GLY B 1 52 ? 13.422 -9.164 4.695 1 94.62 52 GLY B CA 1
ATOM 1449 C C . GLY B 1 52 ? 13.039 -7.715 4.949 1 94.62 52 GLY B C 1
ATOM 1450 O O . GLY B 1 52 ? 12.836 -6.945 4.008 1 94.62 52 GLY B O 1
ATOM 1451 N N . GLY B 1 53 ? 12.883 -7.359 6.297 1 94.94 53 GLY B N 1
ATOM 1452 C CA . GLY B 1 53 ? 12.523 -6.004 6.672 1 94.94 53 GLY B CA 1
ATOM 1453 C C . GLY B 1 53 ? 11.039 -5.836 6.941 1 94.94 53 GLY B C 1
ATOM 1454 O O . GLY B 1 53 ? 10.641 -5.078 7.828 1 94.94 53 GLY B O 1
ATOM 1455 N N . ILE B 1 54 ? 10.266 -6.473 6.051 1 96.5 54 ILE B N 1
ATOM 1456 C CA . ILE B 1 54 ? 8.844 -6.605 6.344 1 96.5 54 ILE B CA 1
ATOM 1457 C C . ILE B 1 54 ? 8.406 -8.055 6.164 1 96.5 54 ILE B C 1
ATOM 1459 O O . ILE B 1 54 ? 8.984 -8.789 5.352 1 96.5 54 ILE B O 1
ATOM 1463 N N . ASP B 1 55 ? 7.469 -8.461 6.98 1 97.69 55 ASP B N 1
ATOM 1464 C CA . ASP B 1 55 ? 6.992 -9.836 6.863 1 97.69 55 ASP B CA 1
ATOM 1465 C C . ASP B 1 55 ? 6.113 -10.008 5.625 1 97.69 55 ASP B C 1
ATOM 1467 O O . ASP B 1 55 ? 5.711 -9.031 5 1 97.69 55 ASP B O 1
ATOM 1471 N N . LEU B 1 56 ? 5.801 -11.25 5.273 1 98.12 56 LEU B N 1
ATOM 1472 C CA . LEU B 1 56 ? 5.09 -11.555 4.039 1 98.12 56 LEU B CA 1
ATOM 1473 C C . LEU B 1 56 ? 3.664 -11.016 4.082 1 98.12 56 LEU B C 1
ATOM 1475 O O . LEU B 1 56 ? 3.121 -10.602 3.057 1 98.12 56 LEU B O 1
ATOM 1479 N N . LYS B 1 57 ? 3.035 -11.062 5.246 1 98.56 57 LYS B N 1
ATOM 1480 C CA . LYS B 1 57 ? 1.677 -10.539 5.367 1 98.56 57 LYS B CA 1
ATOM 1481 C C . LYS B 1 57 ? 1.632 -9.055 5.039 1 98.56 57 LYS B C 1
ATOM 1483 O O . LYS B 1 57 ? 0.817 -8.617 4.223 1 98.56 57 LYS B O 1
ATOM 1488 N N . THR B 1 58 ? 2.561 -8.289 5.629 1 98.69 58 THR B N 1
ATOM 1489 C CA . THR B 1 58 ? 2.627 -6.852 5.383 1 98.69 58 THR B CA 1
ATOM 1490 C C . THR B 1 58 ? 2.977 -6.566 3.924 1 98.69 58 THR B C 1
ATOM 1492 O O . THR B 1 58 ? 2.391 -5.68 3.301 1 98.69 58 THR B O 1
ATOM 1495 N N . ARG B 1 59 ? 3.889 -7.344 3.396 1 98.75 59 ARG B N 1
ATOM 1496 C CA . ARG B 1 59 ? 4.262 -7.172 1.996 1 98.75 59 ARG B CA 1
ATOM 1497 C C . ARG B 1 59 ? 3.064 -7.402 1.08 1 98.75 59 ARG B C 1
ATOM 1499 O O . ARG B 1 59 ? 2.844 -6.641 0.135 1 98.75 59 ARG B O 1
ATOM 1506 N N . SER B 1 60 ? 2.299 -8.406 1.348 1 98.81 60 SER B N 1
ATOM 1507 C CA . SER B 1 60 ? 1.112 -8.703 0.554 1 98.81 60 SER B CA 1
ATOM 1508 C C . SER B 1 60 ? 0.07 -7.594 0.679 1 98.81 60 SER B C 1
ATOM 1510 O O . SER B 1 60 ? -0.557 -7.211 -0.311 1 98.81 60 SER B O 1
ATOM 1512 N N . LEU B 1 61 ? -0.112 -7.109 1.904 1 98.88 61 LEU B N 1
ATOM 1513 C CA . LEU B 1 61 ? -1.073 -6.027 2.096 1 98.88 61 LEU B CA 1
ATOM 1514 C C . LEU B 1 61 ? -0.653 -4.781 1.322 1 98.88 61 LEU B C 1
ATOM 1516 O O . LEU B 1 61 ? -1.487 -4.121 0.7 1 98.88 61 LEU B O 1
ATOM 1520 N N . CYS B 1 62 ? 0.616 -4.461 1.319 1 98.88 62 CYS B N 1
ATOM 1521 C CA . CYS B 1 62 ? 1.128 -3.334 0.547 1 98.88 62 CYS B CA 1
ATOM 1522 C C . CYS B 1 62 ? 0.94 -3.566 -0.947 1 98.88 62 CYS B C 1
ATOM 1524 O O . CYS B 1 62 ? 0.648 -2.629 -1.693 1 98.88 62 CYS B O 1
ATOM 1526 N N . THR B 1 63 ? 1.146 -4.805 -1.402 1 98.88 63 THR B N 1
ATOM 1527 C CA . THR B 1 63 ? 0.92 -5.145 -2.803 1 98.88 63 THR B CA 1
ATOM 1528 C C . THR B 1 63 ? -0.533 -4.891 -3.193 1 98.88 63 THR B C 1
ATOM 1530 O O . THR B 1 63 ? -0.805 -4.246 -4.207 1 98.88 63 THR B O 1
ATOM 1533 N N . CYS B 1 64 ? -1.438 -5.344 -2.318 1 98.94 64 CYS B N 1
ATOM 1534 C CA . CYS B 1 64 ? -2.857 -5.121 -2.574 1 98.94 64 CYS B CA 1
ATOM 1535 C C . CYS B 1 64 ? -3.174 -3.633 -2.623 1 98.94 64 CYS B C 1
ATOM 1537 O O . CYS B 1 64 ? -3.951 -3.186 -3.469 1 98.94 64 CYS B O 1
ATOM 1539 N N . ALA B 1 65 ? -2.57 -2.895 -1.724 1 98.94 65 ALA B N 1
ATOM 1540 C CA . ALA B 1 65 ? -2.762 -1.446 -1.694 1 98.94 65 ALA B CA 1
ATOM 1541 C C . ALA B 1 65 ? -2.328 -0.81 -3.012 1 98.94 65 ALA B C 1
ATOM 1543 O O . ALA B 1 65 ? -3.059 0.002 -3.586 1 98.94 65 ALA B O 1
ATOM 1544 N N . MET B 1 66 ? -1.174 -1.175 -3.508 1 98.88 66 MET B N 1
ATOM 1545 C CA . MET B 1 66 ? -0.66 -0.615 -4.754 1 98.88 66 MET B CA 1
ATOM 1546 C C . MET B 1 66 ? -1.564 -0.979 -5.926 1 98.88 66 MET B C 1
ATOM 1548 O O . MET B 1 66 ? -1.897 -0.123 -6.75 1 98.88 66 MET B O 1
ATOM 1552 N N . LEU B 1 67 ? -1.945 -2.205 -5.992 1 98.88 67 LEU B N 1
ATOM 1553 C CA . LEU B 1 67 ? -2.738 -2.689 -7.117 1 98.88 67 LEU B CA 1
ATOM 1554 C C . LEU B 1 67 ? -4.121 -2.047 -7.121 1 98.88 67 LEU B C 1
ATOM 1556 O O . LEU B 1 67 ? -4.656 -1.726 -8.188 1 98.88 67 LEU B O 1
ATOM 1560 N N . ALA B 1 68 ? -4.699 -1.873 -5.941 1 98.88 68 ALA B N 1
ATOM 1561 C CA . ALA B 1 68 ? -5.973 -1.166 -5.844 1 98.88 68 ALA B CA 1
ATOM 1562 C C . ALA B 1 68 ? -5.84 0.276 -6.324 1 98.88 68 ALA B C 1
ATOM 1564 O O . ALA B 1 68 ? -6.66 0.754 -7.109 1 98.88 68 ALA B O 1
ATOM 1565 N N . ALA B 1 69 ? -4.828 0.916 -5.879 1 98.75 69 ALA B N 1
ATOM 1566 C CA . ALA B 1 69 ? -4.621 2.318 -6.227 1 98.75 69 ALA B CA 1
ATOM 1567 C C . ALA B 1 69 ? -4.402 2.488 -7.727 1 98.75 69 ALA B C 1
ATOM 1569 O O . ALA B 1 69 ? -4.828 3.486 -8.312 1 98.75 69 ALA B O 1
ATOM 1570 N N . LEU B 1 70 ? -3.787 1.521 -8.352 1 98.56 70 LEU B N 1
ATOM 1571 C CA . LEU B 1 70 ? -3.432 1.588 -9.766 1 98.56 70 LEU B CA 1
ATOM 1572 C C . LEU B 1 70 ? -4.566 1.066 -10.641 1 98.56 70 LEU B C 1
ATOM 1574 O O . LEU B 1 70 ? -4.508 1.16 -11.867 1 98.56 70 LEU B O 1
ATOM 1578 N N . GLY B 1 71 ? -5.551 0.436 -10.062 1 98.19 71 GLY B N 1
ATOM 1579 C CA . GLY B 1 71 ? -6.684 -0.1 -10.805 1 98.19 71 GLY B CA 1
ATOM 1580 C C . GLY B 1 71 ? -6.359 -1.383 -11.547 1 98.19 71 GLY B C 1
ATOM 1581 O O . GLY B 1 71 ? -6.863 -1.612 -12.648 1 98.19 71 GLY B O 1
ATOM 1582 N N . ARG B 1 72 ? -5.453 -2.195 -10.992 1 98.25 72 ARG B N 1
ATOM 1583 C CA . ARG B 1 72 ? -5.07 -3.463 -11.609 1 98.25 72 ARG B CA 1
ATOM 1584 C C . ARG B 1 72 ? -5.918 -4.609 -11.07 1 98.25 72 ARG B C 1
ATOM 1586 O O . ARG B 1 72 ? -5.402 -5.512 -10.406 1 98.25 72 ARG B O 1
ATOM 1593 N N . SER B 1 73 ? -7.125 -4.695 -11.531 1 97.94 73 SER B N 1
ATOM 1594 C CA . SER B 1 73 ? -8.141 -5.555 -10.93 1 97.94 73 SER B CA 1
ATOM 1595 C C . SER B 1 73 ? -7.812 -7.027 -11.141 1 97.94 73 SER B C 1
ATOM 1597 O O . SER B 1 73 ? -7.957 -7.84 -10.227 1 97.94 73 SER B O 1
ATOM 1599 N N . THR B 1 74 ? -7.418 -7.359 -12.289 1 96.75 74 THR B N 1
ATOM 1600 C CA . THR B 1 74 ? -7.117 -8.758 -12.586 1 96.75 74 THR B CA 1
ATOM 1601 C C . THR B 1 74 ? -5.957 -9.258 -11.727 1 96.75 74 THR B C 1
ATOM 1603 O O . THR B 1 74 ? -6.039 -10.328 -11.125 1 96.75 74 THR B O 1
ATOM 1606 N N . GLU B 1 75 ? -4.883 -8.469 -11.664 1 97.75 75 GLU B N 1
ATOM 1607 C CA . GLU B 1 75 ? -3.734 -8.828 -10.836 1 97.75 75 GLU B CA 1
ATOM 1608 C C . GLU B 1 75 ? -4.102 -8.82 -9.352 1 97.75 75 GLU B C 1
ATOM 1610 O O . GLU B 1 75 ? -3.607 -9.648 -8.586 1 97.75 75 GLU B O 1
ATOM 1615 N N . LEU B 1 76 ? -4.969 -7.875 -8.961 1 98.69 76 LEU B N 1
ATOM 1616 C CA . LEU B 1 76 ? -5.367 -7.762 -7.559 1 98.69 76 LEU B CA 1
ATOM 1617 C C . LEU B 1 76 ? -6.008 -9.055 -7.07 1 98.69 76 LEU B C 1
ATOM 1619 O O . LEU B 1 76 ? -5.773 -9.477 -5.934 1 98.69 76 LEU B O 1
ATOM 1623 N N . LYS B 1 77 ? -6.77 -9.742 -7.902 1 98.19 77 LYS B N 1
ATOM 1624 C CA . LYS B 1 77 ? -7.406 -10.984 -7.492 1 98.19 77 LYS B CA 1
ATOM 1625 C C . LYS B 1 77 ? -6.375 -12.008 -7.031 1 98.19 77 LYS B C 1
ATOM 1627 O O . LYS B 1 77 ? -6.52 -12.609 -5.969 1 98.19 77 LYS B O 1
ATOM 1632 N N . GLY B 1 78 ? -5.332 -12.211 -7.789 1 97.44 78 GLY B N 1
ATOM 1633 C CA . GLY B 1 78 ? -4.27 -13.125 -7.402 1 97.44 78 GLY B CA 1
ATOM 1634 C C . GLY B 1 78 ? -3.582 -12.727 -6.109 1 97.44 78 GLY B C 1
ATOM 1635 O O . GLY B 1 78 ? -3.256 -13.586 -5.289 1 97.44 78 GLY B O 1
ATOM 1636 N N . HIS B 1 79 ? -3.404 -11.484 -5.891 1 98.69 79 HIS B N 1
ATOM 1637 C CA . HIS B 1 79 ? -2.652 -11.039 -4.723 1 98.69 79 HIS B CA 1
ATOM 1638 C C . HIS B 1 79 ? -3.547 -10.961 -3.49 1 98.69 79 HIS B C 1
ATOM 1640 O O . HIS B 1 79 ? -3.053 -10.945 -2.361 1 98.69 79 HIS B O 1
ATOM 1646 N N . VAL B 1 80 ? -4.871 -10.875 -3.668 1 98.69 80 VAL B N 1
ATOM 1647 C CA . VAL B 1 80 ? -5.773 -11.102 -2.541 1 98.69 80 VAL B CA 1
ATOM 1648 C C . VAL B 1 80 ? -5.605 -12.531 -2.021 1 98.69 80 VAL B C 1
ATOM 1650 O O . VAL B 1 80 ? -5.461 -12.742 -0.814 1 98.69 80 VAL B O 1
ATOM 1653 N N . ARG B 1 81 ? -5.566 -13.516 -2.914 1 98.12 81 ARG B N 1
ATOM 1654 C CA . ARG B 1 81 ? -5.289 -14.898 -2.521 1 98.12 81 ARG B CA 1
ATOM 1655 C C . ARG B 1 81 ? -3.926 -15.008 -1.848 1 98.12 81 ARG B C 1
ATOM 1657 O O . ARG B 1 81 ? -3.783 -15.695 -0.833 1 98.12 81 ARG B O 1
ATOM 1664 N N . GLY B 1 82 ? -2.963 -14.359 -2.438 1 98.25 82 GLY B N 1
ATOM 1665 C CA . GLY B 1 82 ? -1.628 -14.352 -1.863 1 98.25 82 GLY B CA 1
ATOM 1666 C C . GLY B 1 82 ? -1.586 -13.797 -0.453 1 98.25 82 GLY B C 1
ATOM 1667 O O . GLY B 1 82 ? -0.897 -14.336 0.414 1 98.25 82 GLY B O 1
ATOM 1668 N N . ALA B 1 83 ? -2.332 -12.68 -0.247 1 98.75 83 ALA B N 1
ATOM 1669 C CA . ALA B 1 83 ? -2.396 -12.078 1.083 1 98.75 83 ALA B CA 1
ATOM 1670 C C . ALA B 1 83 ? -3.006 -13.047 2.092 1 98.75 83 ALA B C 1
ATOM 1672 O O . ALA B 1 83 ? -2.512 -13.18 3.215 1 98.75 83 ALA B O 1
ATOM 1673 N N . LEU B 1 84 ? -4.035 -13.719 1.692 1 98.44 84 LEU B N 1
ATOM 1674 C CA . LEU B 1 84 ? -4.656 -14.727 2.545 1 98.44 84 LEU B CA 1
ATOM 1675 C C . LEU B 1 84 ? -3.68 -15.852 2.854 1 98.44 84 LEU B C 1
ATOM 1677 O O . LEU B 1 84 ? -3.551 -16.266 4.008 1 98.44 84 LEU B O 1
ATOM 1681 N N . ASN B 1 85 ? -2.938 -16.328 1.889 1 97.81 85 ASN B N 1
ATOM 1682 C CA . ASN B 1 85 ? -1.949 -17.391 2.066 1 97.81 85 ASN B CA 1
ATOM 1683 C C . ASN B 1 85 ? -0.843 -16.969 3.029 1 97.81 85 ASN B C 1
ATOM 1685 O O . ASN B 1 85 ? -0.284 -17.797 3.744 1 97.81 85 ASN B O 1
ATOM 1689 N N . ASN B 1 86 ? -0.634 -15.664 3.062 1 98.19 86 ASN B N 1
ATOM 1690 C CA . ASN B 1 86 ? 0.433 -15.141 3.91 1 98.19 86 ASN B CA 1
ATOM 1691 C C . ASN B 1 86 ? -0.09 -14.742 5.285 1 98.19 86 ASN B C 1
ATOM 1693 O O . ASN B 1 86 ? 0.625 -14.117 6.066 1 98.19 86 ASN B O 1
ATOM 1697 N N . GLY B 1 87 ? -1.391 -15 5.539 1 98.06 87 GLY B N 1
ATOM 1698 C CA . GLY B 1 87 ? -1.89 -14.867 6.898 1 98.06 87 GLY B CA 1
ATOM 1699 C C . GLY B 1 87 ? -2.754 -13.633 7.102 1 98.06 87 GLY B C 1
ATOM 1700 O O . GLY B 1 87 ? -3.227 -13.375 8.211 1 98.06 87 GLY B O 1
ATOM 1701 N N . ALA B 1 88 ? -2.924 -12.844 6.09 1 98.31 88 ALA B N 1
ATOM 1702 C CA . ALA B 1 88 ? -3.826 -11.703 6.23 1 98.31 88 ALA B CA 1
ATOM 1703 C C . ALA B 1 88 ? -5.27 -12.164 6.418 1 98.31 88 ALA B C 1
ATOM 1705 O O . ALA B 1 88 ? -5.707 -13.125 5.781 1 98.31 88 ALA B O 1
ATOM 1706 N N . SER B 1 89 ? -6 -11.469 7.293 1 97.88 89 SER B N 1
ATOM 1707 C CA . SER B 1 89 ? -7.426 -11.734 7.438 1 97.88 89 SER B CA 1
ATOM 1708 C C . SER B 1 89 ? -8.242 -10.969 6.402 1 97.88 89 SER B C 1
ATOM 1710 O O . SER B 1 89 ? -7.754 -10 5.816 1 97.88 89 SER B O 1
ATOM 1712 N N . LEU B 1 90 ? -9.492 -11.375 6.234 1 97.88 90 LEU B N 1
ATOM 1713 C CA . LEU B 1 90 ? -10.398 -10.648 5.348 1 97.88 90 LEU B CA 1
ATOM 1714 C C . LEU B 1 90 ? -10.609 -9.227 5.836 1 97.88 90 LEU B C 1
ATOM 1716 O O . LEU B 1 90 ? -10.766 -8.305 5.031 1 97.88 90 LEU B O 1
ATOM 1720 N N . VAL B 1 91 ? -10.617 -9.047 7.129 1 98.06 91 VAL B N 1
ATOM 1721 C CA . VAL B 1 91 ? -10.797 -7.719 7.699 1 98.06 91 VAL B CA 1
ATOM 1722 C C . VAL B 1 91 ? -9.602 -6.836 7.348 1 98.06 91 VAL B C 1
ATOM 1724 O O . VAL B 1 91 ? -9.773 -5.672 6.969 1 98.06 91 VAL B O 1
ATOM 1727 N N . GLU B 1 92 ? -8.398 -7.371 7.465 1 98.31 92 GLU B N 1
ATOM 1728 C CA . GLU B 1 92 ? -7.207 -6.598 7.109 1 98.31 92 GLU B CA 1
ATOM 1729 C C . GLU B 1 92 ? -7.23 -6.195 5.637 1 98.31 92 GLU B C 1
ATOM 1731 O O . GLU B 1 92 ? -6.949 -5.043 5.301 1 98.31 92 GLU B O 1
ATOM 1736 N N . ILE B 1 93 ? -7.57 -7.133 4.773 1 98.75 93 ILE B N 1
ATOM 1737 C CA . ILE B 1 93 ? -7.641 -6.855 3.344 1 98.75 93 ILE B CA 1
ATOM 1738 C C . ILE B 1 93 ? -8.727 -5.816 3.07 1 98.75 93 ILE B C 1
ATOM 1740 O O . ILE B 1 93 ? -8.508 -4.863 2.324 1 98.75 93 ILE B O 1
ATOM 1744 N N . ARG B 1 94 ? -9.891 -5.945 3.686 1 98.44 94 ARG B N 1
ATOM 1745 C CA . ARG B 1 94 ? -10.992 -4.992 3.551 1 98.44 94 ARG B CA 1
ATOM 1746 C C . ARG B 1 94 ? -10.547 -3.586 3.932 1 98.44 94 ARG B C 1
ATOM 1748 O O . ARG B 1 94 ? -10.812 -2.625 3.207 1 98.44 94 ARG B O 1
ATOM 1755 N N . GLU B 1 95 ? -9.891 -3.482 5.012 1 98.25 95 GLU B N 1
ATOM 1756 C CA . GLU B 1 95 ? -9.5 -2.164 5.5 1 98.25 95 GLU B CA 1
ATOM 1757 C C . GLU B 1 95 ? -8.484 -1.509 4.574 1 98.25 95 GLU B C 1
ATOM 1759 O O . GLU B 1 95 ? -8.5 -0.291 4.387 1 98.25 95 GLU B O 1
ATOM 1764 N N . VAL B 1 96 ? -7.582 -2.309 4.035 1 98.69 96 VAL B N 1
ATOM 1765 C CA . VAL B 1 96 ? -6.625 -1.776 3.07 1 98.69 96 VAL B CA 1
ATOM 1766 C C . VAL B 1 96 ? -7.367 -1.276 1.831 1 98.69 96 VAL B C 1
ATOM 1768 O O . VAL B 1 96 ? -7.102 -0.175 1.344 1 98.69 96 VAL B O 1
ATOM 1771 N N . LEU B 1 97 ? -8.289 -2.049 1.348 1 98.75 97 LEU B N 1
ATOM 1772 C CA . LEU B 1 97 ? -9.008 -1.675 0.134 1 98.75 97 LEU B CA 1
ATOM 1773 C C . LEU B 1 97 ? -9.914 -0.478 0.389 1 98.75 97 LEU B C 1
ATOM 1775 O O . LEU B 1 97 ? -10.039 0.405 -0.462 1 98.75 97 LEU B O 1
ATOM 1779 N N . LEU B 1 98 ? -10.516 -0.423 1.54 1 98.06 98 LEU B N 1
ATOM 1780 C CA . LEU B 1 98 ? -11.328 0.729 1.913 1 98.06 98 LEU B CA 1
ATOM 1781 C C . LEU B 1 98 ? -10.477 1.991 1.999 1 98.06 98 LEU B C 1
ATOM 1783 O O . LEU B 1 98 ? -10.898 3.061 1.552 1 98.06 98 LEU B O 1
ATOM 1787 N N . HIS B 1 99 ? -9.312 1.828 2.559 1 98.12 99 HIS B N 1
ATOM 1788 C CA . HIS B 1 99 ? -8.375 2.934 2.725 1 98.12 99 HIS B CA 1
ATOM 1789 C C . HIS B 1 99 ? -7.98 3.529 1.376 1 98.12 99 HIS B C 1
ATOM 1791 O O . HIS B 1 99 ? -7.711 4.727 1.277 1 98.12 99 HIS B O 1
ATOM 1797 N N . SER B 1 100 ? -8.047 2.729 0.323 1 98.5 100 SER B N 1
ATOM 1798 C CA . SER B 1 100 ? -7.645 3.195 -1.001 1 98.5 100 SER B CA 1
ATOM 1799 C C . SER B 1 100 ? -8.625 4.238 -1.536 1 98.5 100 SER B C 1
ATOM 1801 O O . SER B 1 100 ? -8.273 5.023 -2.422 1 98.5 100 SER B O 1
ATOM 1803 N N . ALA B 1 101 ? -9.859 4.305 -1.026 1 98.19 101 ALA B N 1
ATOM 1804 C CA . ALA B 1 101 ? -10.828 5.32 -1.44 1 98.19 101 ALA B CA 1
ATOM 1805 C C . ALA B 1 101 ? -10.281 6.727 -1.206 1 98.19 101 ALA B C 1
ATOM 1807 O O . ALA B 1 101 ? -10.547 7.641 -1.989 1 98.19 101 ALA B O 1
ATOM 1808 N N . LEU B 1 102 ? -9.516 6.859 -0.176 1 97.69 102 LEU B N 1
ATOM 1809 C CA . LEU B 1 102 ? -8.992 8.164 0.209 1 97.69 102 LEU B CA 1
ATOM 1810 C C . LEU B 1 102 ? -7.871 8.594 -0.734 1 97.69 102 LEU B C 1
ATOM 1812 O O . LEU B 1 102 ? -7.75 9.773 -1.059 1 97.69 102 LEU B O 1
ATOM 1816 N N . TYR B 1 103 ? -7.137 7.68 -1.224 1 98 103 TYR B N 1
ATOM 1817 C CA . TYR B 1 103 ? -5.895 8.055 -1.892 1 98 103 TYR B CA 1
ATOM 1818 C C . TYR B 1 103 ? -5.992 7.82 -3.395 1 98 103 TYR B C 1
ATOM 1820 O O . TYR B 1 103 ? -5.301 8.477 -4.176 1 98 103 TYR B O 1
ATOM 1828 N N . ALA B 1 104 ? -6.926 6.906 -3.809 1 98.25 104 ALA B N 1
ATOM 1829 C CA . ALA B 1 104 ? -7.035 6.586 -5.23 1 98.25 104 ALA B CA 1
ATOM 1830 C C . ALA B 1 104 ? -8.445 6.852 -5.742 1 98.25 104 ALA B C 1
ATOM 1832 O O . ALA B 1 104 ? -8.711 6.734 -6.941 1 98.25 104 ALA B O 1
ATOM 1833 N N . GLY B 1 105 ? -9.367 7.223 -4.816 1 97.56 105 GLY B N 1
ATOM 1834 C CA . GLY B 1 105 ? -10.719 7.57 -5.215 1 97.56 105 GLY B CA 1
ATOM 1835 C C . GLY B 1 105 ? -11.695 6.422 -5.07 1 97.56 105 GLY B C 1
ATOM 1836 O O . GLY B 1 105 ? -11.297 5.254 -5.086 1 97.56 105 GLY B O 1
ATOM 1837 N N . ALA B 1 106 ? -12.977 6.762 -5.043 1 97.62 106 ALA B N 1
ATOM 1838 C CA . ALA B 1 106 ? -14.055 5.809 -4.812 1 97.62 106 ALA B CA 1
ATOM 1839 C C . ALA B 1 106 ? -14.125 4.777 -5.934 1 97.62 106 ALA B C 1
ATOM 1841 O O . ALA B 1 106 ? -14.289 3.582 -5.68 1 97.62 106 ALA B O 1
ATOM 1842 N N . PRO B 1 107 ? -13.953 5.16 -7.191 1 98.12 107 PRO B N 1
ATOM 1843 C CA . PRO B 1 107 ? -14.031 4.141 -8.234 1 98.12 107 PRO B CA 1
ATOM 1844 C C . PRO B 1 107 ? -12.977 3.049 -8.078 1 98.12 107 PRO B C 1
ATOM 1846 O O . PRO B 1 107 ? -13.273 1.867 -8.281 1 98.12 107 PRO B O 1
ATOM 1849 N N . ALA B 1 108 ? -11.758 3.453 -7.691 1 97.94 108 ALA B N 1
ATOM 1850 C CA . ALA B 1 108 ? -10.688 2.475 -7.492 1 97.94 108 ALA B CA 1
ATOM 1851 C C . ALA B 1 108 ? -11.031 1.512 -6.359 1 97.94 108 ALA B C 1
ATOM 1853 O O . ALA B 1 108 ? -10.852 0.299 -6.492 1 97.94 108 ALA B O 1
ATOM 1854 N N . ALA B 1 109 ? -11.531 2.051 -5.316 1 98.5 109 ALA B N 1
ATOM 1855 C CA . ALA B 1 109 ? -11.891 1.228 -4.164 1 98.5 109 ALA B CA 1
ATOM 1856 C C . ALA B 1 109 ? -13.031 0.271 -4.496 1 98.5 109 ALA B C 1
ATOM 1858 O O . ALA B 1 109 ? -12.977 -0.911 -4.152 1 98.5 109 ALA B O 1
ATOM 1859 N N . VAL B 1 110 ? -14.023 0.767 -5.145 1 98.5 110 VAL B N 1
ATOM 1860 C CA . VAL B 1 110 ? -15.18 -0.047 -5.492 1 98.5 110 VAL B CA 1
ATOM 1861 C C . VAL B 1 110 ? -14.75 -1.203 -6.391 1 98.5 110 VAL B C 1
ATOM 1863 O O . VAL B 1 110 ? -15.148 -2.35 -6.176 1 98.5 110 VAL B O 1
ATOM 1866 N N . GLU B 1 111 ? -13.922 -0.91 -7.324 1 98.38 111 GLU B N 1
ATOM 1867 C CA . GLU B 1 111 ? -13.406 -1.952 -8.211 1 98.38 111 GLU B CA 1
ATOM 1868 C C . GLU B 1 111 ? -12.578 -2.973 -7.434 1 98.38 111 GLU B C 1
ATOM 1870 O O . GLU B 1 111 ? -12.672 -4.176 -7.688 1 98.38 111 GLU B O 1
ATOM 1875 N N . ALA B 1 112 ? -11.773 -2.504 -6.578 1 98.75 112 ALA B N 1
ATOM 1876 C CA . ALA B 1 112 ? -10.961 -3.393 -5.75 1 98.75 112 ALA B CA 1
ATOM 1877 C C . ALA B 1 112 ? -11.844 -4.312 -4.91 1 98.75 112 ALA B C 1
ATOM 1879 O O . ALA B 1 112 ? -11.555 -5.504 -4.777 1 98.75 112 ALA B O 1
ATOM 1880 N N . PHE B 1 113 ? -12.898 -3.779 -4.363 1 98.56 113 PHE B N 1
ATOM 1881 C CA . PHE B 1 113 ? -13.828 -4.582 -3.578 1 98.56 113 PHE B CA 1
ATOM 1882 C C . PHE B 1 113 ? -14.5 -5.641 -4.445 1 98.56 113 PHE B C 1
ATOM 1884 O O . PHE B 1 113 ? -14.695 -6.777 -4.008 1 98.56 113 PHE B O 1
ATOM 1891 N N . ARG B 1 114 ? -14.859 -5.262 -5.617 1 98.31 114 ARG B N 1
ATOM 1892 C CA . ARG B 1 114 ? -15.445 -6.238 -6.531 1 98.31 114 ARG B CA 1
ATOM 1893 C C . ARG B 1 114 ? -14.484 -7.391 -6.797 1 98.31 114 ARG B C 1
ATOM 1895 O O . ARG B 1 114 ? -14.883 -8.555 -6.762 1 98.31 114 ARG B O 1
ATOM 1902 N N . SER B 1 115 ? -13.273 -7.086 -7.039 1 98.44 115 SER B N 1
ATOM 1903 C CA . SER B 1 115 ? -12.242 -8.086 -7.281 1 98.44 115 SER B CA 1
ATOM 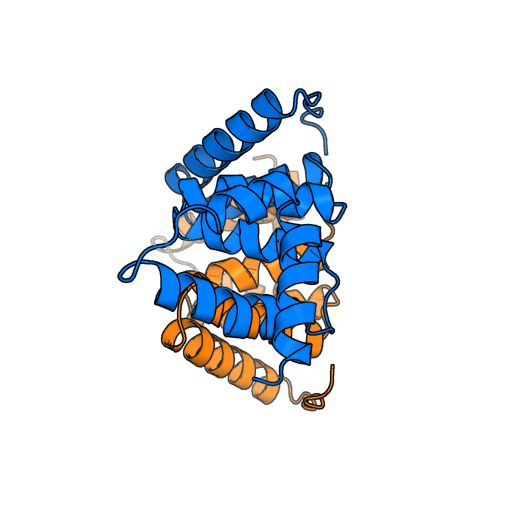1904 C C . SER B 1 115 ? -12.078 -9.008 -6.078 1 98.44 115 SER B C 1
ATOM 1906 O O . SER B 1 115 ? -12.023 -10.234 -6.227 1 98.44 115 SER B O 1
ATOM 1908 N N . ALA B 1 116 ? -11.977 -8.422 -4.922 1 98.44 116 ALA B N 1
ATOM 1909 C CA . ALA B 1 116 ? -11.805 -9.203 -3.701 1 98.44 116 ALA B CA 1
ATOM 1910 C C . ALA B 1 116 ? -13.008 -10.109 -3.455 1 98.44 116 ALA B C 1
ATOM 1912 O O . ALA B 1 116 ? -12.859 -11.258 -3.035 1 98.44 116 ALA B O 1
ATOM 1913 N N . ARG B 1 117 ? -14.18 -9.602 -3.76 1 97.88 117 ARG B N 1
ATOM 1914 C CA . ARG B 1 117 ? -15.398 -10.375 -3.559 1 97.88 117 ARG B CA 1
ATOM 1915 C C . ARG B 1 117 ? -15.406 -11.625 -4.434 1 97.88 117 ARG B C 1
ATOM 1917 O O . ARG B 1 117 ? -15.867 -12.688 -4.012 1 97.88 117 ARG B O 1
ATOM 1924 N N . GLU B 1 118 ? -14.969 -11.484 -5.578 1 97.81 118 GLU B N 1
ATOM 1925 C CA . GLU B 1 118 ? -14.883 -12.633 -6.465 1 97.81 118 GLU B CA 1
ATOM 1926 C C . GLU B 1 118 ? -13.961 -13.711 -5.883 1 97.81 118 GLU B C 1
ATOM 1928 O O . GLU B 1 118 ? -14.289 -14.898 -5.918 1 97.81 118 GLU B O 1
ATOM 1933 N N . VAL B 1 119 ? -12.844 -13.32 -5.363 1 97.75 119 VAL B N 1
ATOM 1934 C CA . VAL B 1 119 ? -11.891 -14.258 -4.777 1 97.75 119 VAL B CA 1
ATOM 1935 C C . VAL B 1 119 ? -12.516 -14.938 -3.559 1 97.75 119 VAL B C 1
ATOM 1937 O O . VAL B 1 119 ? -12.398 -16.156 -3.391 1 97.75 119 VAL B O 1
ATOM 1940 N N . ILE B 1 120 ? -13.172 -14.156 -2.734 1 97.5 120 ILE B N 1
ATOM 1941 C CA . ILE B 1 120 ? -13.805 -14.664 -1.523 1 97.5 120 ILE B CA 1
ATOM 1942 C C . ILE B 1 120 ? -14.852 -15.711 -1.891 1 97.5 120 ILE B C 1
ATOM 1944 O O . ILE B 1 120 ? -14.906 -16.781 -1.287 1 97.5 120 ILE B O 1
ATOM 1948 N N . SER B 1 121 ? -15.648 -15.375 -2.854 1 97.56 121 SER B N 1
ATOM 1949 C CA . SER B 1 121 ? -16.672 -16.281 -3.336 1 97.56 121 SER B CA 1
ATOM 1950 C C . SER B 1 121 ? -16.062 -17.578 -3.885 1 97.56 121 SER B C 1
ATOM 1952 O O . SER B 1 121 ? -16.5 -18.672 -3.543 1 97.56 121 SER B O 1
ATOM 1954 N N . ASP B 1 122 ? -15.062 -17.453 -4.711 1 96.62 122 ASP B N 1
ATOM 1955 C CA . ASP B 1 122 ? -14.398 -18.594 -5.328 1 96.62 122 ASP B CA 1
ATOM 1956 C C . ASP B 1 122 ? -13.82 -19.531 -4.27 1 96.62 122 ASP B C 1
ATOM 1958 O O . ASP B 1 122 ? -13.805 -20.75 -4.453 1 96.62 122 ASP B O 1
ATOM 1962 N N . LEU B 1 123 ? -13.32 -18.953 -3.205 1 96.31 123 LEU B N 1
ATOM 1963 C CA . LEU B 1 123 ? -12.68 -19.75 -2.158 1 96.31 123 LEU B CA 1
ATOM 1964 C C . LEU B 1 123 ? -13.711 -20.25 -1.156 1 96.31 123 LEU B C 1
ATOM 1966 O O . LEU B 1 123 ? -13.375 -21.031 -0.261 1 96.31 123 LEU B O 1
ATOM 1970 N N . GLY B 1 124 ? -14.898 -19.781 -1.251 1 97.12 124 GLY B N 1
ATOM 1971 C CA . GLY B 1 124 ? -15.969 -20.203 -0.355 1 97.12 124 GLY B CA 1
ATOM 1972 C C . GLY B 1 124 ? -15.781 -19.703 1.066 1 97.12 124 GLY B C 1
ATOM 1973 O O . GLY B 1 124 ? -16.109 -20.406 2.023 1 97.12 124 GLY B O 1
ATOM 1974 N N . LEU B 1 125 ? -15.242 -18.562 1.213 1 96.44 125 LEU B N 1
ATOM 1975 C CA . LEU B 1 125 ? -14.969 -18.016 2.539 1 96.44 125 LEU B CA 1
ATOM 1976 C C . LEU B 1 125 ? -16.203 -17.297 3.084 1 96.44 125 LEU B C 1
ATOM 1978 O O . LEU B 1 125 ? -16.969 -16.719 2.318 1 96.44 125 LEU B O 1
ATOM 1982 N N . SER B 1 126 ? -16.281 -17.281 4.426 1 94.19 126 SER B N 1
ATOM 1983 C CA . SER B 1 126 ? -17.328 -16.516 5.098 1 94.19 126 SER B CA 1
ATOM 1984 C C . SER B 1 126 ? -16.969 -15.047 5.223 1 94.19 126 SER B C 1
ATOM 1986 O O . SER B 1 126 ? -15.844 -14.711 5.617 1 94.19 126 SER B O 1
ATOM 1988 N N . LEU B 1 127 ? -17.922 -14.234 4.957 1 92.5 127 LEU B N 1
ATOM 1989 C CA . LEU B 1 127 ? -17.688 -12.797 4.988 1 92.5 127 LEU B CA 1
ATOM 1990 C C . LEU B 1 127 ? -17.578 -12.297 6.426 1 92.5 127 LEU B C 1
ATOM 1992 O O . LEU B 1 127 ? -18.328 -12.742 7.297 1 92.5 127 LEU B O 1
ATOM 1996 N N . PRO B 1 128 ? -16.672 -11.391 6.629 1 89.69 128 PRO B N 1
ATOM 1997 C CA . PRO B 1 128 ? -16.547 -10.836 7.977 1 89.69 128 PRO B CA 1
ATOM 1998 C C . PRO B 1 128 ? -17.641 -9.812 8.289 1 89.69 128 PRO B C 1
ATOM 2000 O O . PRO B 1 128 ? -18.312 -9.32 7.379 1 89.69 128 PRO B O 1
ATOM 2003 N N . ASP B 1 129 ? -17.75 -9.523 9.586 1 86.88 129 ASP B N 1
ATOM 2004 C CA . ASP B 1 129 ? -18.672 -8.469 10 1 86.88 129 ASP B CA 1
ATOM 2005 C C . ASP B 1 129 ? -18.094 -7.086 9.703 1 86.88 129 ASP B C 1
ATOM 2007 O O . ASP B 1 129 ? -16.891 -6.945 9.484 1 86.88 129 ASP B O 1
ATOM 2011 N N . ASP B 1 130 ? -18.984 -6.062 9.594 1 83.88 130 ASP B N 1
ATOM 2012 C CA . ASP B 1 130 ? -18.562 -4.707 9.266 1 83.88 130 ASP B CA 1
ATOM 2013 C C . ASP B 1 130 ? -17.828 -4.059 10.438 1 83.88 130 ASP B C 1
ATOM 2015 O O . ASP B 1 130 ? -17.109 -3.064 10.258 1 83.88 130 ASP B O 1
ATOM 2019 N N . GLU B 1 131 ? -17.922 -4.73 11.602 1 71.12 131 GLU B N 1
ATOM 2020 C CA . GLU B 1 131 ? -17.375 -4.035 12.766 1 71.12 131 GLU B CA 1
ATOM 2021 C C . GLU B 1 131 ? -15.914 -4.402 13 1 71.12 131 GLU B C 1
ATOM 2023 O O . GLU B 1 131 ? -15.539 -5.57 12.875 1 71.12 131 GLU B O 1
ATOM 2028 N N . ALA B 1 132 ? -15.141 -3.752 12.602 1 60.59 132 ALA B N 1
ATOM 2029 C CA . ALA B 1 132 ? -13.75 -3.682 13.031 1 60.59 132 ALA B CA 1
ATOM 2030 C C . ALA B 1 132 ? -13.266 -2.236 13.102 1 60.59 132 ALA B C 1
ATOM 2032 O O . ALA B 1 132 ? -13.711 -1.39 12.32 1 60.59 132 ALA B O 1
#

Secondary structure (DSSP, 8-state):
--HHHHHHHHHHHHHHH-HHHHHHHHTT--TTTHHHHHHHIIIIITTGGG--SS-HHHHHHHHHHHHHHHT-HHHHHHHHHHHHHTT--HHHHHHHHHHHHHHH-HHHHHHHHHHHHHHHHHHTPPPPPS--/--HHHHHHHHHHHHHHH-HHHHHHHHTT--TTTHHHHHHIIIIIITTGGG--SS-HHHHHHHHHHHHHHHT-HHHHHHHHHHHHHTT--HHHHHHHHHHHHHHH-HHHHHHHHHHHHHHHHHHTPPPPPS--

InterPro domains:
  IPR003779 Alkyl hydroperoxide reductase AhpD/CMD-like [PF02627] (36-118)
  IPR029032 AhpD-like [G3DSA:1.20.1290.10] (2-122)
  IPR029032 AhpD-like [SSF69118] (4-121)
  IPR052512 4-carboxymuconolactone decarboxylase/NDH-1 regulator [PTHR33570] (5-122)

Radius of gyration: 19.25 Å; Cα contacts (8 Å, |Δi|>4): 358; chains: 2; bounding box: 43×55×46 Å

Nearest PDB structures (foldseek):
  2af7-assembly1_F  TM=8.349E-01  e=4.809E-07  Methanothermobacter thermautotrophicus
  2af7-assembly1_A  TM=8.874E-01  e=2.435E-06  Methanothermobacter thermautotrophicus
  4g9q-assembly1_A  TM=8.221E-01  e=1.037E-02  Sinorhizobium meliloti 1021
  2qeu-assembly1_B  TM=5.791E-01  e=9.402E-03  Paraburkholderia xenovorans LB400
  1vke-assembly1_A  TM=6.074E-01  e=1.404E-01  Thermotoga maritima MSB8

pLDDT: mean 94.48, std 6.72, range [60.59, 98.94]

Sequence (264 aa):
MSEQDREYGKARRIDVMGEAFVERAMRDLDGFSRPLQNWLNEHAWGSTWQRGGIDLKTRSLCTCAMLAALGRSTELKGHVRGALNNGASLVEIREVLLHSALYAGAPAAVEAFRSAREVISDLGLSLPDDEAMSEQDREYGKARRIDVMGEAFVERAMRDLDGFSRPLQNWLNEHAWGSTWQRGGIDLKTRSLCTCAMLAALGRSTELKGHVRGALNNGASLVEIREVLLHSALYAGAPAAVEAFRSAREVISDLGLSLPDDEA

Foldseek 3Di:
DDPVLLVQLLVQCCLQQNDVVSCVQPPPDDPVCVVVVVCCSRPPSSHPSPDDPDAQLVVLLVVLLVCLLVLVLVVNLRSLSSNVSSPDDPVSNLVSLVVSCVVRNDVSSVSSVVSNVVSCVVVVHDDDDPPD/DDPVLLVQLLVQCCLQQNDVVSCVQPPPDDPVCVVVVVCCSRPPSSHPSPDDPDAQLVVLLVVLLVCLLVLVLVVNLRSLSSNVSSPDDPVSNLVSLVVSCVVRNDVSSVSSVVSNVVSCVVVVHDDDDPPD

Organism: NCBI:txid488447

Solvent-accessible surface area (backbone atoms only — not comparable to full-atom values): 13528 Å² total; per-residue (Å²): 130,56,70,64,38,45,52,50,2,50,53,45,41,28,59,36,59,30,58,70,54,50,51,56,69,62,46,82,58,44,89,78,51,36,60,55,55,50,46,43,34,44,61,41,29,34,37,63,71,64,44,47,61,51,56,64,31,57,50,28,49,26,49,41,24,27,27,31,45,69,61,38,47,75,63,33,32,52,38,51,53,16,15,45,60,44,66,42,49,73,55,37,53,49,46,45,42,57,51,29,30,79,79,44,31,60,69,29,21,53,48,35,51,52,31,48,47,52,45,37,58,76,69,66,57,82,81,77,72,91,77,82,130,55,70,63,38,46,53,49,3,50,54,46,42,28,60,35,58,32,59,70,54,48,50,54,69,62,46,83,57,43,91,78,53,37,60,55,55,51,46,42,35,44,61,40,29,32,37,63,70,63,47,46,62,52,55,65,33,58,50,27,48,28,50,41,24,26,27,30,44,70,61,36,47,74,62,34,34,52,37,50,53,17,15,43,63,43,67,42,48,71,56,36,52,47,45,46,42,57,52,29,29,79,78,44,31,58,69,27,22,53,47,37,49,53,32,47,48,52,47,37,58,74,68,66,58,81,80,76,72,89,79,76

=== Feature glossary ===
A reading guide for the features in this record.

Start from the sequence.

  · Sequence gives the chain of amino acids in standard one-letter code (A=alanine, C=cysteine, …, Y=tyrosine), read N→C. It is the only feature that is directly encoded by the gene; all structural features are derived from the folded form of this sequence.

Fold it, and you get atomic coordinates and the backbone conformation that goes with them.

  · Structure coordinates are given as an mmCIF _atom_site loop: one row per atom with element, residue name, chain id, sequence number, and x/y/z position in Å. Only the four main-chain atoms per residue are included here; side chains are omitted to keep the record compact.

  · Backbone dihedral angles. Every residue except chain termini has a φ (preceding-C → N → Cα → C) and a ψ (N → Cα → C → next-N). They are reported in degrees following the IUPAC sign convention. Secondary structure is essentially a statement about which (φ, ψ) basin each residue occupies.

  · Eight-state secondary structure (DSSP): H is the canonical α-helix, G the tighter 3₁₀-helix, I the wider π-helix; E/B are β-structure, T and S are turns and bends, and '-' is everything else. DSSP derives these from the pattern of main-chain N–H···O=C hydrogen bonds, not from the sequence.

  · SS3 is a coarse helix/strand/coil call (letters a/b/c) made by the P-SEA algorithm from inter-Cα distances and dihedrals. It is less detailed than DSSP but needs only Cα positions.

Summarize the fold with a handful of shape descriptors and a per-residue structural al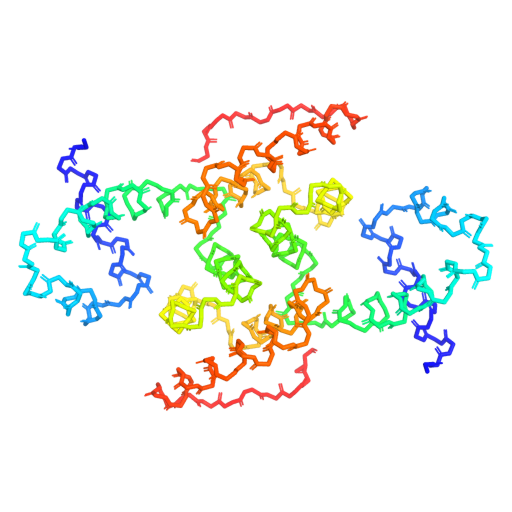phabet.

  · Radius of gyration (Rg) is the root-mean-square distance of Cα atoms from their centroid — a single number for overall size and compactness. A globular domain of N residues has Rg ≈ 2.2·N^0.38 Å; an extended or disordered chain has a much larger Rg. The Cα contact count is the number of residue pairs whose Cα atoms are within 8 Å and are more than four positions apart in sequence — a standard proxy for tertiary packing density. The bounding box is the smallest axis-aligned box enclosing all Cα atoms.

  · 3Di is Foldseek's structural alphabet. Each residue is assigned one of twenty discrete states based on how its Cα sits relative to its spatial (not sequential) neighbors. Aligning 3Di strings finds structural homologs roughly as well as full 3D superposition, but orders of magnitude faster.

  · Solvent-accessible surface area (SASA) is the area in Å² traced out by the centre of a 1.4 Å probe sphere (a water molecule) rolled over the protein's van der Waals surface (Shrake–Rupley / Lee–Richards construction). Buried residues have near-zero SASA; fully exposed residues can exceed 200 Å². The total SASA scales roughly with the number of surface residues.

Ask how reliable the model is.

  · For AlphaFold models, the B-factor field carries pLDDT — the model's own estimate of local accuracy on a 0–100 scale. Regions with pLDDT<50 should be treated as essentially unmodeled; they often correspond to intrinsically disordered segments.

  · For experimental (PDB) structures, the B-factor (temperature factor) quantifies the positional spread of each atom in the crystal — a combination of thermal vibration and static disorder — in units of Å². High B-factors mark flexible loops or poorly resolved regions; low B-factors mark the rigid, well-ordered core.

  · Predicted Aligned Error (PAE) is an AlphaFold confidence matrix: entry (i, j) is the expected error in the position of residue j, in ångströms, when the prediction is superimposed on the true structure at residue i. Low PAE within a block of residues means that block is internally rigid and well-predicted; high PAE between two blocks means their relative placement is uncertain even if each block individually is confident.

Place it in context: what it resembles, what it is annotated as, and how it looks.

  · Structural nearest neighbors (via Foldseek easy-search vs the PDB). Reported per hit: target PDB id, E-value, and alignment TM-score. A TM-score above ~0.5 is the conventional threshold for 'same fold'.

  · Functional annotations link the protein to curated databases. InterPro entries identify conserved domains and families by matching the sequence against member-database signatures (Pfam, PROSITE, CDD, …). Gene Ontology (GO) terms describe molecular function, biological process, and cellular component in a controlled vocabulary. CATH places the structure in a hierarchical fold classification (Class/Architecture/Topology/Homologous-superfamily). The organism is the source species.

  · The contact map is a binary N×N matrix image: pixel (i, j) is dark where Cα_i and Cα_j are within 8 Å and |i−j|>4. Because the |i−j|>4 filter removes local helical contacts, off-diagonal stripes parallel to the main diagonal indicate parallel β-sheets; stripes perpendicular to it indicate antiparallel β-sheets. The Ramachandran plot scatters every residue's (φ, ψ) pair against the sterically allowed regions. The PAE heatmap renders the predicted-aligned-error matrix.

  · Six rendered views show the 3D structure from the faces of a cube — i.e. along ±x, ±y, ±z. Rendering representation is drawn randomly per protein from cartoon (secondary-structure ribbons), sticks (backbone bonds), or molecular surface; coloring is either N→C rainbow (blue at the N-terminus through red at the C-terminus) or one color per chain.